Protein AF-A0A1U7DNV2-F1 (afdb_monomer_lite)

Foldseek 3Di:
DDDPDPPPPPQDADEAPDKDFADAQDWHHHPFWIKHFPDWDWDQDPPRDPDIKIKTKIWIGGPPDIDIDMDIPPDPAFTWDDDPNWIKTKDAQWDQRPPPSDIDGDDRRIIGIHTDDFFDFPQVLDAFQWKKFAAQDDDPPDGFGQFIFTWDQDPVGIWTQGLVSPDIDHLQVVLVNGDVSKMWIKDFPDPPDDPSPDDDDVNGDVVCCPPPRIDTRGIGD

Sequence (221 aa):
MAGNNKIMNNLKTNKYNEVVCFGLNRKLNFPDFTIQNTKHQKIQGPNNAKWERQTFYFTITSKQDSFEITWSTGRIQNTKFTLNKTTYELAMGSYQDSTSKAFKSLALNELIIVKVKKVKLVKHRIKTDDIVFRSTLTKKGEVFFNEFGTIEKTPLGLFVWDFNNTIKQPLKNWSSKGINQKIAVYRITSPDFQINNIALKNGNFNYLFDSENLELVTQNF

Secondary structure (DSSP, 8-state):
-----------PBPPTTS-EE--BT-EEE-SS-EEEEEEEEEEEPGGG-S-EEEEEEEEEE-SS-EEEEEEETT--SPEEEEETTEEEEEE-SEEE-TTT--EEE--TTEEEEEEE--PPP-GGG--TT-EEEE--EEETTEEE--EEEEEEEETTEEEEEETTS--EEEHHHHHTTSGGG-EEEEEE-STT--GGGPPPBTTBSGGGTTSTTEEEEEEE-

Radius of gyration: 23.34 Å; chains: 1; bounding box: 59×34×84 Å

pLDDT: mean 85.26, std 13.68, range [32.22, 98.0]

Structure (mmCIF, N/CA/C/O backbone):
data_AF-A0A1U7DNV2-F1
#
_entry.id   AF-A0A1U7DNV2-F1
#
loop_
_atom_site.group_PDB
_atom_site.id
_atom_site.type_symbol
_atom_site.label_atom_id
_atom_site.label_alt_id
_atom_site.label_comp_id
_atom_site.label_asym_id
_atom_site.label_entity_id
_atom_site.label_seq_id
_atom_site.pdbx_PDB_ins_code
_atom_site.Cartn_x
_atom_site.Cartn_y
_atom_site.Cartn_z
_atom_site.occupancy
_atom_site.B_iso_or_equiv
_atom_site.auth_seq_id
_atom_site.auth_comp_id
_atom_site.auth_asym_id
_atom_site.auth_atom_id
_atom_site.pdbx_PDB_model_num
ATOM 1 N N . MET A 1 1 ? -18.643 10.548 -54.839 1.00 38.69 1 MET A N 1
ATOM 2 C CA . MET A 1 1 ? -17.861 11.155 -53.740 1.00 38.69 1 MET A CA 1
ATOM 3 C C . MET A 1 1 ? -18.078 10.294 -52.509 1.00 38.69 1 MET A C 1
ATOM 5 O O . MET A 1 1 ? -19.140 10.366 -51.909 1.00 38.69 1 MET A O 1
ATOM 9 N N . ALA A 1 2 ? -17.154 9.374 -52.233 1.00 35.97 2 ALA A N 1
ATOM 10 C CA . ALA A 1 2 ? -17.325 8.336 -51.223 1.00 35.97 2 ALA A CA 1
ATOM 11 C C . ALA A 1 2 ? -16.308 8.511 -50.086 1.00 35.97 2 ALA A C 1
ATOM 13 O O . ALA A 1 2 ? -15.108 8.526 -50.328 1.00 35.97 2 ALA A O 1
ATOM 14 N N . GLY A 1 3 ? -16.840 8.643 -48.868 1.00 32.22 3 GLY A N 1
ATOM 15 C CA . GLY A 1 3 ? -16.337 8.031 -47.636 1.00 32.22 3 GLY A CA 1
ATOM 16 C C . GLY A 1 3 ? -14.890 8.284 -47.213 1.00 32.22 3 GLY A C 1
ATOM 17 O O . GLY A 1 3 ? -14.037 7.426 -47.406 1.00 32.22 3 GLY A O 1
ATOM 18 N N . ASN A 1 4 ? -14.655 9.358 -46.453 1.00 34.75 4 ASN A N 1
ATOM 19 C CA . ASN A 1 4 ? -13.533 9.403 -45.510 1.00 34.75 4 ASN A CA 1
ATOM 20 C C . ASN A 1 4 ? -13.913 8.627 -44.238 1.00 34.75 4 ASN A C 1
ATOM 22 O O . ASN A 1 4 ? -14.411 9.191 -43.261 1.00 34.75 4 ASN A O 1
ATOM 26 N N . ASN A 1 5 ? -13.696 7.311 -44.261 1.00 39.84 5 ASN A N 1
ATOM 27 C CA . ASN A 1 5 ? -13.803 6.469 -43.075 1.00 39.84 5 ASN A CA 1
ATOM 28 C C . ASN A 1 5 ? -12.658 6.789 -42.105 1.00 39.84 5 ASN A C 1
ATOM 30 O O . ASN A 1 5 ? -11.498 6.448 -42.331 1.00 39.84 5 ASN A O 1
ATOM 34 N N . LYS A 1 6 ? -13.019 7.433 -40.991 1.00 42.47 6 LYS A N 1
ATOM 35 C CA . LYS A 1 6 ? -12.225 7.527 -39.763 1.00 42.47 6 LYS A CA 1
ATOM 36 C C . LYS A 1 6 ? -11.847 6.114 -39.307 1.00 42.47 6 LYS A C 1
ATOM 38 O O . LYS A 1 6 ? -12.654 5.419 -38.693 1.00 42.47 6 LYS A O 1
ATOM 43 N N . ILE A 1 7 ? -10.600 5.713 -39.534 1.00 37.69 7 ILE A N 1
ATOM 44 C CA . ILE A 1 7 ? -9.992 4.601 -38.802 1.00 37.69 7 ILE A CA 1
ATOM 45 C C . ILE A 1 7 ? -9.671 5.132 -37.398 1.00 37.69 7 ILE A C 1
ATOM 47 O O . ILE A 1 7 ? -8.565 5.592 -37.117 1.00 37.69 7 ILE A O 1
ATOM 51 N N . MET A 1 8 ? -10.664 5.129 -36.504 1.00 38.50 8 MET A N 1
ATOM 52 C CA . MET A 1 8 ? -10.381 5.170 -35.071 1.00 38.50 8 MET A CA 1
ATOM 53 C C . MET A 1 8 ? -9.783 3.816 -34.704 1.00 38.50 8 MET A C 1
ATOM 55 O O . MET A 1 8 ? -10.500 2.859 -34.421 1.00 38.50 8 MET A O 1
ATOM 59 N N . ASN A 1 9 ? -8.454 3.731 -34.748 1.00 38.53 9 ASN A N 1
ATOM 60 C CA . ASN A 1 9 ? -7.721 2.634 -34.137 1.00 38.53 9 ASN A CA 1
ATOM 61 C C . ASN A 1 9 ? -8.109 2.588 -32.655 1.00 38.53 9 ASN A C 1
ATOM 63 O O . ASN A 1 9 ? -7.661 3.419 -31.865 1.00 38.53 9 ASN A O 1
ATOM 67 N N . ASN A 1 10 ? -8.959 1.627 -32.288 1.00 42.78 10 ASN A N 1
ATOM 68 C CA . ASN A 1 10 ? -9.242 1.277 -30.902 1.00 42.78 10 ASN A CA 1
ATOM 69 C C . ASN A 1 10 ? -7.935 0.792 -30.265 1.00 42.78 10 ASN A C 1
ATOM 71 O O . ASN A 1 10 ? -7.585 -0.387 -30.316 1.00 42.78 10 ASN A O 1
ATOM 75 N N . LEU A 1 11 ? -7.170 1.722 -29.699 1.00 63.84 11 LEU A N 1
ATOM 76 C CA . LEU A 1 11 ? -5.990 1.406 -28.917 1.00 63.84 11 LEU A CA 1
ATOM 77 C C . LEU A 1 11 ? -6.440 0.597 -27.697 1.00 63.84 11 LEU A C 1
ATOM 79 O O . LEU A 1 11 ? -7.072 1.133 -26.788 1.00 63.84 11 LEU A O 1
ATOM 83 N N . LYS A 1 12 ? -6.113 -0.700 -27.687 1.00 86.06 12 LYS A N 1
ATOM 84 C CA . LYS A 1 12 ? -6.408 -1.612 -26.576 1.00 86.06 12 LYS A CA 1
ATOM 85 C C . LYS A 1 12 ? -5.939 -0.986 -25.258 1.00 86.06 12 LYS A C 1
ATOM 87 O O . LYS A 1 12 ? -4.750 -0.713 -25.077 1.00 86.06 12 LYS A O 1
ATOM 92 N N . THR A 1 13 ? -6.879 -0.750 -24.348 1.00 92.62 13 THR A N 1
ATOM 93 C CA . THR A 1 13 ? -6.586 -0.320 -22.979 1.00 92.62 13 THR A CA 1
ATOM 94 C C . THR A 1 13 ? -6.133 -1.533 -22.171 1.00 92.62 13 THR A C 1
ATOM 96 O O . THR A 1 13 ? -6.838 -2.539 -22.106 1.00 92.62 13 THR A O 1
ATOM 99 N N . ASN A 1 14 ? -4.951 -1.450 -21.569 1.00 95.38 14 ASN A N 1
ATOM 100 C CA . ASN A 1 14 ? -4.417 -2.481 -20.686 1.00 95.38 14 ASN A CA 1
ATOM 101 C C . ASN A 1 14 ? -5.068 -2.369 -19.305 1.00 95.38 14 ASN A C 1
ATOM 103 O O . ASN A 1 14 ? -5.353 -1.264 -18.833 1.00 95.38 14 ASN A O 1
ATOM 107 N N . LYS A 1 15 ? -5.291 -3.504 -18.642 1.00 93.88 15 LYS A N 1
ATOM 108 C CA . LYS A 1 15 ? -5.829 -3.531 -17.280 1.00 93.88 15 LYS A CA 1
ATOM 109 C C . LYS A 1 15 ? -4.699 -3.480 -16.253 1.00 93.88 15 LYS A C 1
ATOM 111 O O . LYS A 1 15 ? -3.549 -3.806 -16.535 1.00 93.88 15 LYS A O 1
ATOM 116 N N . TYR A 1 16 ? -5.043 -3.061 -15.039 1.00 93.12 16 TYR A N 1
ATOM 117 C CA . TYR A 1 16 ? -4.137 -3.141 -13.894 1.00 93.12 16 TYR A CA 1
ATOM 118 C C . TYR A 1 16 ? -3.962 -4.589 -13.440 1.00 93.12 16 TYR A C 1
ATOM 120 O O . TYR A 1 16 ? -4.897 -5.380 -13.540 1.00 93.12 16 TYR A O 1
ATOM 128 N N . ASN A 1 17 ? -2.804 -4.892 -12.851 1.00 89.88 17 ASN A N 1
ATOM 129 C CA . ASN A 1 17 ? -2.433 -6.225 -12.358 1.00 89.88 17 ASN A CA 1
ATOM 130 C C . ASN A 1 17 ? -2.349 -7.312 -13.447 1.00 89.88 17 ASN A C 1
ATOM 132 O O . ASN A 1 17 ? -2.386 -8.495 -13.126 1.00 89.88 17 ASN A O 1
ATOM 136 N N . GLU A 1 18 ? -2.222 -6.923 -14.716 1.00 91.75 18 GLU A N 1
ATOM 137 C CA . GLU A 1 18 ? -1.954 -7.839 -15.827 1.00 91.75 18 GLU A CA 1
ATOM 138 C C . GLU A 1 18 ? -0.526 -7.641 -16.338 1.00 91.75 18 GLU A C 1
ATOM 140 O O . GLU A 1 18 ? 0.006 -6.527 -16.306 1.00 91.75 18 GLU A O 1
ATOM 145 N N . VAL A 1 19 ? 0.085 -8.733 -16.804 1.00 93.88 19 VAL A N 1
ATOM 146 C CA . VAL A 1 19 ? 1.388 -8.701 -17.475 1.00 93.88 19 VAL A CA 1
ATOM 147 C C . VAL A 1 19 ? 1.219 -8.046 -18.840 1.00 93.88 19 VAL A C 1
ATOM 149 O O . VAL A 1 19 ? 0.379 -8.459 -19.641 1.00 93.88 19 VAL A O 1
ATOM 152 N N . VAL A 1 20 ? 2.022 -7.018 -19.107 1.00 95.81 20 VAL A N 1
ATOM 153 C CA . VAL A 1 20 ? 1.998 -6.282 -20.372 1.00 95.81 20 VAL A CA 1
ATOM 154 C C . VAL A 1 20 ? 3.405 -6.184 -20.938 1.00 95.81 20 VAL A C 1
ATOM 156 O O . VAL A 1 20 ? 4.327 -5.726 -20.264 1.00 95.81 20 VAL A O 1
ATOM 159 N N . CYS A 1 21 ? 3.559 -6.541 -22.212 1.00 96.31 21 CYS A N 1
ATOM 160 C CA . CYS A 1 21 ? 4.819 -6.355 -22.921 1.00 96.31 21 CYS A CA 1
ATOM 161 C C . CYS A 1 21 ? 4.983 -4.894 -23.357 1.00 96.31 21 CYS A C 1
ATOM 163 O O . CYS A 1 21 ? 4.119 -4.337 -24.045 1.00 96.31 21 CYS A O 1
ATOM 165 N N . PHE A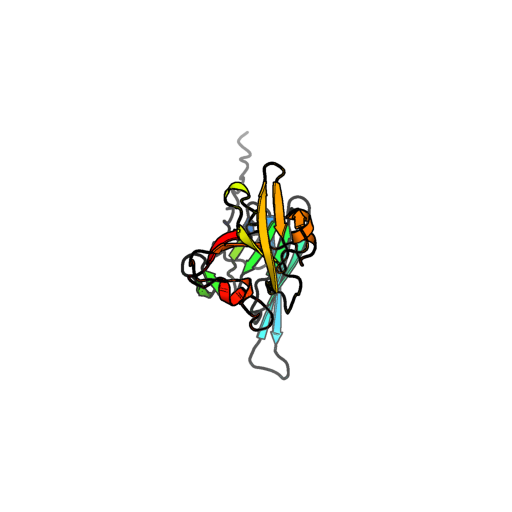 1 22 ? 6.123 -4.292 -23.036 1.00 95.75 22 PHE A N 1
ATOM 166 C CA . PHE A 1 22 ? 6.505 -2.962 -23.497 1.00 95.75 22 PHE A CA 1
ATOM 167 C C . PHE A 1 22 ? 7.646 -3.040 -24.521 1.00 95.75 22 PHE A C 1
ATOM 169 O O . PHE A 1 22 ? 8.294 -4.066 -24.710 1.00 95.75 22 PHE A O 1
ATOM 176 N N . GLY A 1 23 ? 7.875 -1.934 -25.222 1.00 95.31 23 GLY A N 1
ATOM 177 C CA . GLY A 1 23 ? 8.967 -1.782 -26.179 1.00 95.31 23 GLY A CA 1
ATOM 178 C C . GLY A 1 23 ? 9.390 -0.323 -26.254 1.00 95.31 23 GLY A C 1
ATOM 179 O O . GLY A 1 23 ? 8.644 0.555 -25.811 1.00 95.31 23 GLY A O 1
ATOM 180 N N . LEU A 1 24 ? 10.583 -0.061 -26.788 1.00 95.81 24 LEU A N 1
ATOM 181 C CA . LEU A 1 24 ? 11.064 1.307 -26.966 1.00 95.81 24 LEU A CA 1
ATOM 182 C C . LEU A 1 24 ? 10.077 2.093 -27.840 1.00 95.81 24 LEU A C 1
ATOM 184 O O . LEU A 1 24 ? 9.635 1.613 -28.880 1.00 95.81 24 LEU A O 1
ATOM 188 N N . ASN A 1 25 ? 9.701 3.282 -27.381 1.00 94.38 25 ASN A N 1
ATOM 189 C CA . ASN A 1 25 ? 8.724 4.187 -27.982 1.00 94.38 25 ASN A CA 1
ATOM 190 C C . ASN A 1 25 ? 7.300 3.639 -28.159 1.00 94.38 25 ASN A C 1
ATOM 192 O O . ASN A 1 25 ? 6.437 4.315 -28.722 1.00 94.38 25 ASN A O 1
ATOM 196 N N . ARG A 1 26 ? 7.002 2.453 -27.620 1.00 94.75 26 ARG A N 1
ATOM 197 C CA . ARG A 1 26 ? 5.647 1.908 -27.615 1.00 94.75 26 ARG A CA 1
ATOM 198 C C . ARG A 1 26 ? 4.844 2.526 -26.475 1.00 94.75 26 ARG A C 1
ATOM 200 O O . ARG A 1 26 ? 5.201 2.372 -25.308 1.00 94.75 26 ARG A O 1
ATOM 207 N N . LYS A 1 27 ? 3.724 3.166 -26.814 1.00 95.62 27 LYS A N 1
ATOM 208 C CA . LYS A 1 27 ? 2.739 3.641 -25.835 1.00 95.62 27 LYS A CA 1
ATOM 209 C C . LYS A 1 27 ? 1.865 2.487 -25.356 1.00 95.62 27 LYS A C 1
ATOM 211 O O . LYS A 1 27 ? 1.264 1.774 -26.160 1.00 95.62 27 LYS A O 1
ATOM 216 N N . LEU A 1 28 ? 1.770 2.334 -24.044 1.00 96.81 28 LEU A N 1
ATOM 217 C CA . LEU A 1 28 ? 0.806 1.471 -23.379 1.00 96.81 28 LEU A CA 1
ATOM 218 C C . LEU A 1 28 ? -0.256 2.351 -22.727 1.00 96.81 28 LEU A C 1
ATOM 220 O O . LEU A 1 28 ? 0.059 3.239 -21.935 1.00 96.81 28 LEU A O 1
ATOM 224 N N . ASN A 1 29 ? -1.517 2.101 -23.064 1.00 96.50 29 ASN A N 1
ATOM 225 C CA . ASN A 1 29 ? -2.641 2.849 -22.514 1.00 96.50 29 ASN A CA 1
ATOM 226 C C . ASN A 1 29 ? -3.187 2.116 -21.291 1.00 96.50 29 ASN A C 1
ATOM 228 O O . ASN A 1 29 ? -3.471 0.923 -21.380 1.00 96.50 29 ASN A O 1
ATOM 232 N N . PHE A 1 30 ? -3.352 2.830 -20.184 1.00 95.56 30 PHE A N 1
ATOM 233 C CA . PHE A 1 30 ? -4.085 2.405 -18.995 1.00 95.56 30 PHE A CA 1
ATOM 234 C C . PHE A 1 30 ? -5.288 3.341 -18.798 1.00 95.56 30 PHE A C 1
ATOM 236 O O . PHE A 1 30 ? -5.297 4.437 -19.359 1.00 95.56 30 PHE A O 1
ATOM 243 N N . PRO A 1 31 ? -6.303 2.953 -18.005 1.00 94.44 31 PRO A N 1
ATOM 244 C CA . PRO A 1 31 ? -7.482 3.790 -17.775 1.00 94.44 31 PRO A CA 1
ATOM 245 C C . PRO A 1 31 ? -7.165 5.224 -17.325 1.00 94.44 31 PRO A C 1
ATOM 247 O O . PRO A 1 31 ? -7.826 6.165 -17.757 1.00 94.44 31 PRO A O 1
ATOM 250 N N . ASP A 1 32 ? -6.150 5.390 -16.473 1.00 93.38 32 ASP A N 1
ATOM 251 C CA . ASP A 1 32 ? -5.831 6.675 -15.839 1.00 93.38 32 ASP A CA 1
ATOM 252 C C . ASP A 1 32 ? -4.677 7.454 -16.514 1.00 93.38 32 ASP A C 1
ATOM 254 O O . ASP A 1 32 ? -4.524 8.652 -16.268 1.00 93.38 32 ASP A O 1
ATOM 258 N N . PHE A 1 33 ? -3.842 6.800 -17.332 1.00 96.00 33 PHE A N 1
ATOM 259 C CA . PHE A 1 33 ? -2.642 7.395 -17.941 1.00 96.00 33 PHE A CA 1
ATOM 260 C C . PHE A 1 33 ? -2.090 6.541 -19.090 1.00 96.00 33 PHE A C 1
ATOM 262 O O . PHE A 1 33 ? -2.460 5.381 -19.265 1.00 96.00 33 PHE A O 1
ATOM 269 N N . THR A 1 34 ? -1.138 7.088 -19.840 1.00 97.31 34 THR A N 1
ATOM 270 C CA . THR A 1 34 ? -0.294 6.334 -20.771 1.00 97.31 34 THR A CA 1
ATOM 271 C C . THR A 1 34 ? 1.128 6.231 -20.242 1.00 97.31 34 THR A C 1
ATOM 273 O O . THR A 1 34 ? 1.634 7.183 -19.650 1.00 97.31 34 THR A O 1
ATOM 276 N N . ILE A 1 35 ? 1.782 5.099 -20.486 1.00 97.62 35 ILE A N 1
ATOM 277 C CA . ILE A 1 35 ? 3.202 4.888 -20.190 1.00 97.62 35 ILE A CA 1
ATOM 278 C C . ILE A 1 35 ? 3.948 4.533 -21.475 1.00 97.62 35 ILE A C 1
ATOM 280 O O . ILE A 1 35 ? 3.465 3.735 -22.279 1.00 97.62 35 ILE A O 1
ATOM 284 N N . GLN A 1 36 ? 5.121 5.124 -21.677 1.00 98.00 36 GLN A N 1
ATOM 285 C CA . GLN A 1 36 ? 5.981 4.863 -22.830 1.00 98.00 36 GLN A CA 1
ATOM 286 C C . GLN A 1 36 ? 7.421 4.695 -22.368 1.00 98.00 36 GLN A C 1
ATOM 288 O O . GLN A 1 36 ? 7.949 5.581 -21.707 1.00 98.00 36 GLN A O 1
ATOM 293 N N . ASN A 1 37 ? 8.068 3.593 -22.752 1.00 97.44 37 ASN A N 1
ATOM 294 C CA . ASN A 1 37 ? 9.514 3.451 -22.589 1.00 97.44 37 ASN A CA 1
ATOM 295 C C . ASN A 1 37 ? 10.214 4.373 -23.596 1.00 97.44 37 ASN A C 1
ATOM 297 O O . ASN A 1 37 ? 10.144 4.121 -24.798 1.00 97.44 37 ASN A O 1
ATOM 301 N N . THR A 1 38 ? 10.852 5.438 -23.132 1.00 97.12 38 THR A N 1
ATOM 302 C CA . THR A 1 38 ? 11.510 6.444 -23.979 1.00 97.12 38 THR A CA 1
ATOM 303 C C . THR A 1 38 ? 12.990 6.168 -24.177 1.00 97.12 38 THR A C 1
ATOM 305 O O . THR A 1 38 ? 13.571 6.616 -25.164 1.00 97.12 38 THR A O 1
ATOM 308 N N . LYS A 1 39 ? 13.617 5.419 -23.264 1.00 96.62 39 LYS A N 1
ATOM 309 C CA . LYS A 1 39 ? 15.053 5.148 -23.310 1.00 96.62 39 LYS A CA 1
ATOM 310 C C . LYS A 1 39 ? 15.390 3.851 -22.587 1.00 96.62 39 LYS A C 1
ATOM 312 O O . LYS A 1 39 ? 14.880 3.565 -21.510 1.00 96.62 39 LYS A O 1
ATOM 317 N N . HIS A 1 40 ? 16.329 3.105 -23.156 1.00 95.94 40 HIS A N 1
ATOM 318 C CA . HIS A 1 40 ? 16.932 1.932 -22.535 1.00 95.94 40 HIS A CA 1
ATOM 319 C C . HIS A 1 40 ? 18.454 2.094 -22.548 1.00 95.94 40 HIS A C 1
ATOM 321 O O . HIS A 1 40 ? 19.041 2.359 -23.594 1.00 95.94 40 HIS A O 1
ATOM 327 N N . GLN A 1 41 ? 19.088 1.969 -21.384 1.00 95.12 41 GLN A N 1
ATOM 328 C CA . GLN A 1 41 ? 20.539 2.026 -21.230 1.00 95.12 41 GLN A CA 1
ATOM 329 C C . GLN A 1 41 ? 21.064 0.735 -20.622 1.00 95.12 41 GLN A C 1
ATOM 331 O O . GLN A 1 41 ? 20.504 0.239 -19.647 1.00 95.12 41 GLN A O 1
ATOM 336 N N . LYS A 1 42 ? 22.183 0.246 -21.155 1.00 93.19 42 LYS A N 1
ATOM 337 C CA . LYS A 1 42 ? 22.963 -0.842 -20.571 1.00 93.19 42 LYS A CA 1
ATOM 338 C C . LYS A 1 42 ? 24.291 -0.283 -20.088 1.00 93.19 42 LYS A C 1
ATOM 340 O O . LYS A 1 42 ? 24.947 0.451 -20.822 1.00 93.19 42 LYS A O 1
ATOM 345 N N . ILE A 1 43 ? 24.647 -0.582 -18.846 1.00 88.81 43 ILE A N 1
ATOM 346 C CA . ILE A 1 43 ? 25.882 -0.121 -18.215 1.00 88.81 43 ILE A CA 1
ATOM 347 C C . ILE A 1 43 ? 26.593 -1.350 -17.662 1.00 88.81 43 ILE A C 1
ATOM 349 O O . ILE A 1 43 ? 26.032 -2.066 -16.829 1.00 88.81 43 ILE A O 1
ATOM 353 N N . GLN A 1 44 ? 27.819 -1.585 -18.125 1.00 90.50 44 GLN A N 1
ATOM 354 C CA . GLN A 1 44 ? 28.670 -2.645 -17.598 1.00 90.50 44 GLN A CA 1
ATOM 355 C C . GLN A 1 44 ? 29.045 -2.343 -16.143 1.00 90.50 44 GLN A C 1
ATOM 357 O O . GLN A 1 44 ? 29.288 -1.188 -15.782 1.00 90.50 44 GLN A O 1
ATOM 362 N N . GLY A 1 45 ? 29.063 -3.373 -15.295 1.00 83.25 45 GLY A N 1
ATOM 363 C CA . GLY A 1 45 ? 29.532 -3.220 -13.922 1.00 83.25 45 GLY A CA 1
ATOM 364 C C . GLY A 1 45 ? 31.007 -2.785 -13.853 1.00 83.25 45 GLY A C 1
ATOM 365 O O . GLY A 1 45 ? 31.757 -2.966 -14.817 1.00 83.25 45 GLY A O 1
ATOM 366 N N . PRO A 1 46 ? 31.448 -2.213 -12.718 1.00 82.69 46 PRO A N 1
ATOM 367 C CA . PRO A 1 46 ? 32.827 -1.763 -12.542 1.00 82.69 46 PRO A CA 1
ATOM 368 C C . PRO A 1 46 ? 33.828 -2.906 -12.772 1.00 82.69 46 PRO A C 1
ATOM 370 O O . PRO A 1 46 ? 33.499 -4.075 -12.576 1.00 82.69 46 PRO A O 1
ATOM 373 N N . ASN A 1 47 ? 35.060 -2.562 -13.159 1.00 86.75 47 ASN A N 1
ATOM 374 C CA . ASN A 1 47 ? 36.161 -3.511 -13.376 1.00 86.75 47 ASN A CA 1
ATOM 375 C C . ASN A 1 47 ? 35.845 -4.623 -14.396 1.00 86.75 47 ASN A C 1
ATOM 377 O O . ASN A 1 47 ? 36.216 -5.776 -14.189 1.00 86.75 47 ASN A O 1
ATOM 381 N N . ASN A 1 48 ? 35.141 -4.293 -15.485 1.00 84.31 48 ASN A N 1
ATOM 382 C CA . ASN A 1 48 ? 34.718 -5.256 -16.509 1.00 84.31 48 ASN A CA 1
ATOM 383 C C . ASN A 1 48 ? 33.910 -6.434 -15.938 1.00 84.31 48 ASN A C 1
ATOM 385 O O . ASN A 1 48 ? 34.041 -7.572 -16.397 1.00 84.31 48 ASN A O 1
ATOM 389 N N . ALA A 1 49 ? 33.075 -6.179 -14.925 1.00 84.19 49 ALA A N 1
ATOM 390 C CA . ALA A 1 49 ? 32.234 -7.222 -14.360 1.00 84.19 49 ALA A CA 1
ATOM 391 C C . ALA A 1 49 ? 31.364 -7.873 -15.450 1.00 84.19 49 ALA A C 1
ATOM 393 O O . ALA A 1 49 ? 30.869 -7.206 -16.358 1.00 84.19 49 ALA A O 1
ATOM 394 N N . LYS A 1 50 ? 31.150 -9.190 -15.329 1.00 87.62 50 LYS A N 1
ATOM 395 C CA . LYS A 1 50 ? 30.329 -9.978 -16.269 1.00 87.62 50 LYS A CA 1
ATOM 396 C C . LYS A 1 50 ? 28.839 -9.620 -16.233 1.00 87.62 50 LYS A C 1
ATOM 398 O O . LYS A 1 50 ? 28.078 -10.125 -17.051 1.00 87.62 50 LYS A O 1
ATOM 403 N N . TRP A 1 51 ? 28.408 -8.810 -15.267 1.00 82.56 51 TRP A N 1
ATOM 404 C CA . TRP A 1 51 ? 27.024 -8.374 -15.147 1.00 82.56 51 TRP A CA 1
ATOM 405 C C . TRP A 1 51 ? 26.825 -6.987 -15.765 1.00 82.56 51 TRP A C 1
ATOM 407 O O . TRP A 1 51 ? 27.676 -6.102 -15.663 1.00 82.56 51 TRP A O 1
ATOM 417 N N . GLU A 1 52 ? 25.651 -6.792 -16.360 1.00 88.31 52 GLU A N 1
ATOM 418 C CA . GLU A 1 52 ? 25.205 -5.516 -16.913 1.00 88.31 52 GLU A CA 1
ATOM 419 C C . GLU A 1 52 ? 23.972 -5.020 -16.156 1.00 88.31 52 GLU A C 1
ATOM 421 O O . GLU A 1 52 ? 23.000 -5.756 -15.947 1.00 88.31 52 GLU A O 1
ATOM 426 N N . ARG A 1 53 ? 23.982 -3.741 -15.771 1.00 89.06 53 ARG A N 1
ATOM 427 C CA . ARG A 1 53 ? 22.777 -3.064 -15.293 1.00 89.06 53 ARG A CA 1
ATOM 428 C C . ARG A 1 53 ? 22.018 -2.511 -16.486 1.00 89.06 53 ARG A C 1
ATOM 430 O O . ARG A 1 53 ? 22.563 -1.733 -17.266 1.00 89.06 53 ARG A O 1
ATOM 437 N N . GLN A 1 54 ? 20.745 -2.860 -16.580 1.00 93.69 54 GLN A N 1
ATOM 438 C CA . GLN A 1 54 ? 19.834 -2.338 -17.589 1.00 93.69 54 GLN A CA 1
ATOM 439 C C . GLN A 1 54 ? 18.896 -1.341 -16.919 1.00 93.69 54 GLN A C 1
ATOM 441 O O . GLN A 1 54 ? 18.281 -1.676 -15.911 1.00 93.69 54 GLN A O 1
ATOM 446 N N . THR A 1 55 ? 18.806 -0.125 -17.452 1.00 93.94 55 THR A N 1
ATOM 447 C CA . THR A 1 55 ? 17.933 0.945 -16.958 1.00 93.94 55 THR A CA 1
ATOM 448 C C . THR A 1 55 ? 16.947 1.346 -18.042 1.00 93.94 55 THR A C 1
ATOM 450 O O . THR A 1 55 ? 17.341 1.698 -19.154 1.00 93.94 55 THR A O 1
ATOM 453 N N . PHE A 1 56 ? 15.670 1.337 -17.691 1.00 95.62 56 PHE A N 1
ATOM 454 C CA . PHE A 1 56 ? 14.554 1.753 -18.523 1.00 95.62 56 PHE A CA 1
ATOM 455 C C . PHE A 1 56 ? 14.001 3.074 -18.002 1.00 95.62 56 PHE A C 1
ATOM 457 O O . PHE A 1 56 ? 13.820 3.251 -16.793 1.00 95.62 56 PHE A O 1
ATOM 464 N N . TYR A 1 57 ? 13.730 3.98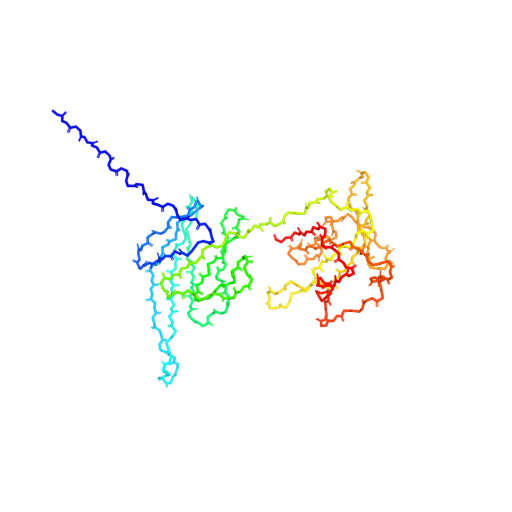7 -18.924 1.00 96.44 57 TYR A N 1
ATOM 465 C CA . TYR A 1 57 ? 13.144 5.290 -18.655 1.00 96.44 57 TYR A CA 1
ATOM 466 C C . TYR A 1 57 ? 11.748 5.304 -19.250 1.00 96.44 57 TYR A C 1
ATOM 468 O O . TYR A 1 57 ? 11.556 4.951 -20.414 1.00 96.44 57 TYR A O 1
ATOM 476 N N . PHE A 1 58 ? 10.773 5.694 -18.442 1.00 97.50 58 PHE A N 1
ATOM 477 C CA . PHE A 1 58 ? 9.380 5.708 -18.831 1.00 97.50 58 PHE A CA 1
ATOM 478 C C . PHE A 1 58 ? 8.798 7.098 -18.654 1.00 97.50 58 PHE A C 1
ATOM 480 O O . PHE A 1 58 ? 8.832 7.651 -17.558 1.00 97.50 58 PHE A O 1
ATOM 487 N N . THR A 1 59 ? 8.182 7.629 -19.703 1.00 97.81 59 THR A N 1
ATOM 488 C CA . THR A 1 59 ? 7.320 8.802 -19.580 1.00 97.81 59 THR A CA 1
ATOM 489 C C . THR A 1 59 ? 5.913 8.354 -19.217 1.00 97.81 59 THR A C 1
ATOM 491 O O . THR A 1 59 ? 5.324 7.503 -19.889 1.00 97.81 59 THR A O 1
ATOM 494 N N . ILE A 1 60 ? 5.385 8.937 -18.146 1.00 96.88 60 ILE A N 1
ATOM 495 C CA . ILE A 1 60 ? 4.013 8.796 -17.680 1.00 96.88 60 ILE A CA 1
ATOM 496 C C . ILE A 1 60 ? 3.262 10.056 -18.080 1.00 96.88 60 ILE A C 1
ATOM 498 O O . ILE A 1 60 ? 3.647 11.149 -17.675 1.00 96.88 60 ILE A O 1
ATOM 502 N N . THR A 1 61 ? 2.184 9.906 -18.842 1.00 95.19 61 THR A N 1
ATOM 503 C CA . THR A 1 61 ? 1.360 11.029 -19.303 1.00 95.19 61 THR A CA 1
ATOM 504 C C . THR A 1 61 ? -0.087 10.808 -18.888 1.00 95.19 61 THR A C 1
ATOM 506 O O . THR A 1 61 ? -0.704 9.802 -19.233 1.00 95.19 61 THR A O 1
ATOM 509 N N . SER A 1 62 ? -0.630 11.754 -18.133 1.00 91.94 62 SER A N 1
ATOM 510 C CA . SER A 1 62 ? -2.039 11.821 -17.747 1.00 91.94 62 SER A CA 1
ATOM 511 C C . SER A 1 62 ? -2.736 12.966 -18.490 1.00 91.94 62 SER A C 1
ATOM 513 O O . SER A 1 62 ? -2.147 13.605 -19.357 1.00 91.94 62 SER A O 1
ATOM 515 N N . LYS A 1 63 ? -3.999 13.253 -18.150 1.00 85.69 63 LYS A N 1
ATOM 516 C CA . LYS A 1 63 ? -4.708 14.422 -18.698 1.00 85.69 63 LYS A CA 1
ATOM 517 C C . LYS A 1 63 ? -4.117 15.765 -18.250 1.00 85.69 63 LYS A C 1
ATOM 519 O O . LYS A 1 63 ? -4.360 16.759 -18.920 1.00 85.69 63 LYS A O 1
ATOM 524 N N . GLN A 1 64 ? -3.442 15.800 -17.102 1.00 83.94 64 GLN A N 1
ATOM 525 C CA . GLN A 1 64 ? -3.018 17.041 -16.441 1.00 83.94 64 GLN A CA 1
ATOM 526 C C . GLN A 1 64 ? -1.497 17.189 -16.428 1.00 83.94 64 GLN A C 1
ATOM 528 O O . GLN A 1 64 ? -0.994 18.272 -16.692 1.00 83.94 64 GLN A O 1
ATOM 533 N N . ASP A 1 65 ? -0.783 16.083 -16.213 1.00 84.25 65 ASP A N 1
ATOM 534 C CA . ASP A 1 65 ? 0.665 16.081 -16.011 1.00 84.25 65 ASP A CA 1
ATOM 535 C C . ASP A 1 65 ? 1.376 15.058 -16.897 1.00 84.25 65 ASP A C 1
ATOM 537 O O . ASP A 1 65 ? 0.814 14.008 -17.238 1.00 84.25 65 ASP A O 1
ATOM 541 N N . SER A 1 66 ? 2.651 15.331 -17.178 1.00 91.50 66 SER A N 1
ATOM 542 C CA . SER A 1 66 ? 3.591 14.381 -17.766 1.00 91.50 66 SER A CA 1
ATOM 543 C C . SER A 1 66 ? 4.921 14.421 -17.015 1.00 91.50 66 SER A C 1
ATOM 545 O O . SER A 1 66 ? 5.457 15.500 -16.778 1.00 91.50 66 SER A O 1
ATOM 547 N N . PHE A 1 67 ? 5.469 13.262 -16.652 1.00 92.81 67 PHE A N 1
ATOM 548 C CA . PHE A 1 67 ? 6.762 13.158 -15.963 1.00 92.81 67 PHE A CA 1
ATOM 549 C C . PHE A 1 67 ? 7.474 11.842 -16.281 1.00 92.81 67 PHE A C 1
ATOM 551 O O . PHE A 1 67 ? 6.885 10.920 -16.844 1.00 92.81 67 PHE A O 1
ATOM 558 N N . GLU A 1 68 ? 8.752 11.752 -15.920 1.00 94.38 68 GLU A N 1
ATOM 559 C CA . GLU A 1 68 ? 9.576 10.565 -16.138 1.00 94.38 68 GLU A CA 1
ATOM 560 C C . GLU A 1 68 ? 9.748 9.746 -14.852 1.00 94.38 68 GLU A C 1
ATOM 562 O O . GLU A 1 68 ? 9.895 10.291 -13.757 1.00 94.38 68 GLU A O 1
ATOM 567 N N . ILE A 1 69 ? 9.750 8.423 -14.995 1.00 93.94 69 ILE A N 1
ATOM 568 C CA . ILE A 1 69 ? 10.158 7.469 -13.965 1.00 93.94 69 ILE A CA 1
ATOM 569 C C . ILE A 1 69 ? 11.206 6.516 -14.532 1.00 93.94 69 ILE A C 1
ATOM 571 O O . ILE A 1 69 ? 11.262 6.277 -15.737 1.00 93.94 69 ILE A O 1
ATOM 575 N N . THR A 1 70 ? 12.006 5.915 -13.657 1.00 93.38 70 THR A N 1
ATOM 576 C CA . THR A 1 70 ? 13.036 4.953 -14.059 1.00 93.38 70 THR A CA 1
ATOM 577 C C . THR A 1 70 ? 12.912 3.633 -13.309 1.00 93.38 70 THR A C 1
ATOM 579 O O . THR A 1 70 ? 12.457 3.565 -12.159 1.00 93.38 70 THR A O 1
ATOM 582 N N . TRP A 1 71 ? 13.333 2.558 -13.967 1.00 92.38 71 TRP A N 1
ATOM 583 C CA . TRP A 1 71 ? 13.503 1.242 -13.360 1.00 92.38 71 TRP A CA 1
ATOM 584 C C . TRP A 1 71 ? 14.808 0.611 -13.845 1.00 92.38 71 TRP A C 1
ATOM 586 O O . TRP A 1 71 ? 15.169 0.770 -15.009 1.00 92.38 71 TRP A O 1
ATOM 596 N N . SER A 1 72 ? 15.512 -0.108 -12.969 1.00 89.44 72 SER A N 1
ATOM 597 C CA . SER A 1 72 ? 16.777 -0.766 -13.308 1.00 89.44 72 SER A CA 1
ATOM 598 C C . SER A 1 72 ? 16.819 -2.208 -12.815 1.00 89.44 72 SER A C 1
ATOM 600 O O . SER A 1 72 ? 16.288 -2.510 -11.744 1.00 89.44 72 SER A O 1
ATOM 602 N N . THR A 1 73 ? 17.522 -3.079 -13.542 1.00 84.88 73 THR A N 1
ATOM 603 C CA . THR A 1 73 ? 17.818 -4.442 -13.078 1.00 84.88 73 THR A CA 1
ATOM 604 C C . THR A 1 73 ? 18.622 -4.412 -11.774 1.00 84.88 73 THR A C 1
ATOM 606 O O . THR A 1 73 ? 19.408 -3.495 -11.528 1.00 84.88 73 THR A O 1
ATOM 609 N N . GLY A 1 74 ? 18.385 -5.400 -10.906 1.00 73.38 74 GLY A N 1
ATOM 610 C CA . GLY A 1 74 ? 18.951 -5.451 -9.550 1.00 73.38 74 GLY A CA 1
ATOM 611 C C . GLY A 1 74 ? 18.173 -4.639 -8.507 1.00 73.38 74 GLY A C 1
ATOM 612 O O . GLY A 1 74 ? 18.505 -4.681 -7.324 1.00 73.38 74 GLY A O 1
ATOM 613 N N . ARG A 1 75 ? 17.115 -3.919 -8.906 1.00 65.62 75 ARG A N 1
ATOM 614 C CA . ARG A 1 75 ? 16.212 -3.243 -7.972 1.00 65.62 75 ARG A CA 1
ATOM 615 C C . ARG A 1 75 ? 15.216 -4.246 -7.381 1.00 65.62 75 ARG A C 1
ATOM 617 O O . ARG A 1 75 ? 14.451 -4.860 -8.113 1.00 65.62 75 ARG A O 1
ATOM 624 N N . ILE A 1 76 ? 15.204 -4.360 -6.053 1.00 63.78 76 ILE A N 1
ATOM 625 C CA . ILE A 1 76 ? 14.311 -5.275 -5.312 1.00 63.78 76 ILE A CA 1
ATOM 626 C C . ILE A 1 76 ? 12.892 -4.689 -5.165 1.00 63.78 76 ILE A C 1
ATOM 628 O O . ILE A 1 76 ? 11.924 -5.420 -4.997 1.00 63.78 76 ILE A O 1
ATOM 632 N N . GLN A 1 77 ? 12.750 -3.361 -5.233 1.00 74.38 77 GLN A N 1
ATOM 633 C CA . GLN A 1 77 ? 11.481 -2.665 -5.000 1.00 74.38 77 GLN A CA 1
ATOM 634 C C . GLN A 1 77 ? 10.866 -2.104 -6.285 1.00 74.38 77 GLN A C 1
ATOM 636 O O . GLN A 1 77 ? 11.570 -1.523 -7.115 1.00 74.38 77 GLN A O 1
ATOM 641 N N . ASN A 1 78 ? 9.537 -2.178 -6.382 1.00 85.31 78 ASN A N 1
ATOM 642 C CA . ASN A 1 78 ? 8.761 -1.553 -7.453 1.00 85.31 78 ASN A CA 1
ATOM 643 C C . ASN A 1 78 ? 8.977 -0.033 -7.502 1.00 85.31 78 ASN A C 1
ATOM 645 O O . ASN A 1 78 ? 9.111 0.635 -6.470 1.00 85.31 78 ASN A O 1
ATOM 649 N N . THR A 1 79 ? 8.947 0.538 -8.706 1.00 87.94 79 THR A N 1
ATOM 650 C CA . THR A 1 79 ? 8.977 1.995 -8.878 1.00 87.94 79 THR A CA 1
ATOM 651 C C . THR A 1 79 ? 7.585 2.555 -8.599 1.00 87.94 79 THR A C 1
ATOM 653 O O . THR A 1 79 ? 6.631 2.217 -9.296 1.00 87.94 79 THR A O 1
ATOM 656 N N . LYS A 1 80 ? 7.449 3.419 -7.588 1.00 89.88 80 LYS A N 1
ATOM 657 C CA . LYS A 1 80 ? 6.166 4.045 -7.232 1.00 89.88 80 LYS A CA 1
ATOM 658 C C . LYS A 1 80 ? 6.025 5.420 -7.868 1.00 89.88 80 LYS A C 1
ATOM 660 O O . LYS A 1 80 ? 6.989 6.177 -7.922 1.00 89.88 80 LYS A O 1
ATOM 665 N N . PHE A 1 81 ? 4.813 5.763 -8.281 1.00 88.44 81 PHE A N 1
ATOM 666 C CA . PHE A 1 81 ? 4.464 7.100 -8.758 1.00 88.44 81 PHE A CA 1
ATOM 667 C C . PHE A 1 81 ? 3.029 7.450 -8.372 1.00 88.44 81 PHE A C 1
ATOM 669 O O . PHE A 1 81 ? 2.221 6.568 -8.086 1.00 88.44 81 PHE A O 1
ATOM 676 N N . THR A 1 82 ? 2.705 8.740 -8.313 1.00 85.56 82 THR A N 1
ATOM 677 C CA . THR A 1 82 ? 1.370 9.206 -7.914 1.00 85.56 82 THR A CA 1
ATOM 678 C C . THR A 1 82 ? 0.783 10.099 -8.995 1.00 85.56 82 THR A C 1
ATOM 680 O O . THR A 1 82 ? 1.430 11.034 -9.444 1.00 85.56 82 THR A O 1
ATOM 683 N N . LEU A 1 83 ? -0.459 9.811 -9.380 1.00 84.75 83 LEU A N 1
ATOM 684 C CA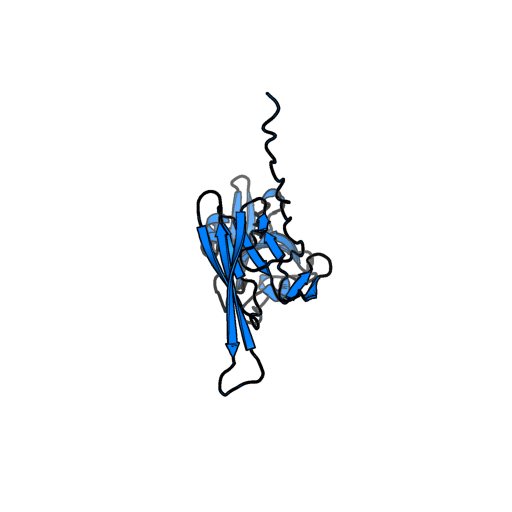 . LEU A 1 83 ? -1.267 10.594 -10.313 1.00 84.75 83 LEU A CA 1
ATOM 685 C C . LEU A 1 83 ? -2.644 10.809 -9.696 1.00 84.75 83 LEU A C 1
ATOM 687 O O . LEU A 1 83 ? -3.257 9.853 -9.216 1.00 84.75 83 LEU A O 1
ATOM 691 N N . ASN A 1 84 ? -3.151 12.043 -9.703 1.00 81.56 84 ASN A N 1
ATOM 692 C CA . ASN A 1 84 ? -4.502 12.363 -9.220 1.00 81.56 84 ASN A CA 1
ATOM 693 C C . ASN A 1 84 ? -4.796 11.784 -7.820 1.00 81.56 84 ASN A C 1
ATOM 695 O O . ASN A 1 84 ? -5.826 11.150 -7.587 1.00 81.56 84 ASN A O 1
ATOM 699 N N . LYS A 1 85 ? -3.849 11.950 -6.882 1.00 77.00 85 LYS A N 1
ATOM 700 C CA . LYS A 1 85 ? -3.898 11.419 -5.499 1.00 77.00 85 LYS A CA 1
ATOM 701 C C . LYS A 1 85 ? -3.975 9.887 -5.390 1.00 77.00 85 LYS A C 1
ATOM 703 O O . LYS A 1 85 ? -4.199 9.379 -4.285 1.00 77.00 85 LYS A O 1
ATOM 708 N N . THR A 1 86 ? -3.779 9.165 -6.489 1.00 82.31 86 THR A N 1
ATOM 709 C CA . THR A 1 86 ? -3.713 7.705 -6.539 1.00 82.31 86 THR A CA 1
ATOM 710 C C . THR A 1 86 ? -2.275 7.272 -6.765 1.00 82.31 86 THR A C 1
ATOM 712 O O . THR A 1 86 ? -1.608 7.783 -7.662 1.00 82.31 86 THR A O 1
ATOM 715 N N . THR A 1 87 ? -1.796 6.343 -5.946 1.00 87.31 87 THR A N 1
ATOM 716 C CA . THR A 1 87 ? -0.448 5.789 -6.077 1.00 87.31 87 THR A CA 1
ATOM 717 C C . THR A 1 87 ? -0.498 4.530 -6.933 1.00 87.31 87 THR A C 1
ATOM 719 O O . THR A 1 87 ? -1.409 3.710 -6.809 1.00 87.31 87 THR A O 1
ATOM 722 N N . TYR A 1 88 ? 0.490 4.387 -7.802 1.00 92.44 88 TYR A N 1
ATOM 723 C CA . TYR A 1 88 ? 0.692 3.241 -8.671 1.00 92.44 88 TYR A CA 1
ATOM 724 C C . TYR A 1 88 ? 2.086 2.674 -8.430 1.00 92.44 88 TYR A C 1
ATOM 726 O O . TYR A 1 88 ? 3.007 3.405 -8.054 1.00 92.44 88 TYR A O 1
ATOM 734 N N . GLU A 1 89 ? 2.239 1.379 -8.671 1.00 93.25 89 GLU A N 1
ATOM 735 C CA . GLU A 1 89 ? 3.536 0.713 -8.685 1.00 93.25 89 GLU A CA 1
ATOM 736 C C . GLU A 1 89 ? 3.787 0.108 -10.063 1.00 93.25 89 GLU A C 1
ATOM 738 O O . GLU A 1 89 ? 2.925 -0.572 -10.618 1.00 93.25 89 GLU A O 1
ATOM 743 N N . LEU A 1 90 ? 4.975 0.363 -10.602 1.00 94.19 90 LEU A N 1
ATOM 744 C CA . LEU A 1 90 ? 5.530 -0.315 -11.762 1.00 94.19 90 LEU A CA 1
ATOM 745 C C . LEU A 1 90 ? 6.409 -1.463 -11.261 1.00 94.19 90 LEU A C 1
ATOM 747 O O . LEU A 1 90 ? 7.476 -1.232 -10.680 1.00 94.19 90 LEU A O 1
ATOM 751 N N . ALA A 1 91 ? 5.928 -2.686 -11.470 1.00 92.94 91 ALA A N 1
ATOM 752 C CA . ALA A 1 91 ? 6.651 -3.914 -11.180 1.00 92.94 91 ALA A CA 1
ATOM 753 C C . ALA A 1 91 ? 7.292 -4.457 -12.462 1.00 92.94 91 ALA A C 1
ATOM 755 O O . ALA A 1 91 ? 6.642 -4.545 -13.505 1.00 92.94 91 ALA A O 1
ATOM 756 N N . MET A 1 92 ? 8.570 -4.813 -12.366 1.00 93.38 92 MET A N 1
ATOM 757 C CA . MET A 1 92 ? 9.389 -5.390 -13.431 1.00 93.38 92 MET A CA 1
ATOM 758 C C . MET A 1 92 ? 10.386 -6.373 -12.804 1.00 93.38 92 MET A C 1
ATOM 760 O O . MET A 1 92 ? 10.773 -6.214 -11.645 1.00 93.38 92 MET A O 1
ATOM 764 N N . GLY A 1 93 ? 10.803 -7.393 -13.558 1.00 89.25 93 GLY A N 1
ATOM 765 C CA . GLY A 1 93 ? 11.722 -8.442 -13.098 1.00 89.25 93 GLY A CA 1
ATOM 766 C C . GLY A 1 93 ? 11.064 -9.492 -12.197 1.00 89.25 93 GLY A C 1
ATOM 767 O O . GLY A 1 93 ? 11.033 -10.667 -12.550 1.00 89.25 93 GLY A O 1
ATOM 768 N N . SER A 1 94 ? 10.496 -9.087 -11.061 1.00 85.12 94 SER A N 1
ATOM 769 C CA . SER A 1 94 ? 9.729 -9.978 -10.181 1.00 85.12 94 SER A CA 1
ATOM 770 C C . SER A 1 94 ? 8.587 -9.242 -9.496 1.00 85.12 94 SER A C 1
ATOM 772 O O . SER A 1 94 ? 8.725 -8.068 -9.157 1.00 85.12 94 SER A O 1
ATOM 774 N N . TYR A 1 95 ? 7.482 -9.936 -9.242 1.00 82.06 95 TYR A N 1
ATOM 775 C CA . TYR A 1 95 ? 6.346 -9.399 -8.499 1.00 82.06 95 TYR A CA 1
ATOM 776 C C . TYR A 1 95 ? 5.740 -10.459 -7.581 1.00 82.06 95 TYR A C 1
ATOM 778 O O . TYR A 1 95 ? 5.877 -11.658 -7.825 1.00 82.06 95 TYR A O 1
ATOM 786 N N . GLN A 1 96 ? 5.061 -10.012 -6.526 1.00 78.56 96 GLN A N 1
ATOM 787 C CA . GLN A 1 96 ? 4.258 -10.893 -5.690 1.00 78.56 96 GLN A CA 1
ATOM 788 C C . GLN A 1 96 ? 2.851 -10.998 -6.279 1.00 78.56 96 GLN A C 1
ATOM 790 O O . GLN A 1 96 ? 2.146 -9.999 -6.431 1.00 78.56 96 GLN A O 1
ATOM 795 N N . ASP A 1 97 ? 2.449 -12.214 -6.618 1.00 72.31 97 ASP A N 1
ATOM 796 C CA . ASP A 1 97 ? 1.117 -12.504 -7.122 1.00 72.31 97 ASP A CA 1
ATOM 797 C C . ASP A 1 97 ? 0.081 -12.319 -6.007 1.00 72.31 97 ASP A C 1
ATOM 799 O O . ASP A 1 97 ? 0.195 -12.900 -4.929 1.00 72.31 97 ASP A O 1
ATOM 803 N N . SER A 1 98 ? -0.937 -11.495 -6.248 1.00 66.38 98 SER A N 1
ATOM 804 C CA . SER A 1 98 ? -1.910 -11.127 -5.213 1.00 66.38 98 SER A CA 1
ATOM 805 C C . SER A 1 98 ? -2.807 -12.288 -4.775 1.00 66.38 98 SER A C 1
ATOM 807 O O . SER A 1 98 ? -3.340 -12.246 -3.667 1.00 66.38 98 SER A O 1
ATOM 809 N N . THR A 1 99 ? -2.969 -13.317 -5.611 1.00 69.69 99 THR A N 1
ATOM 810 C CA . THR A 1 99 ? -3.816 -14.481 -5.324 1.00 69.69 99 THR A CA 1
ATOM 811 C C . THR A 1 99 ? -3.048 -15.557 -4.564 1.00 69.69 99 THR A C 1
ATOM 813 O O . THR A 1 99 ? -3.507 -16.033 -3.532 1.00 69.69 99 THR A O 1
ATOM 816 N N . SER A 1 100 ? -1.869 -15.927 -5.058 1.00 73.44 100 SER A N 1
ATOM 817 C CA . SER A 1 100 ? -1.057 -17.015 -4.498 1.00 73.44 100 SER A CA 1
ATOM 818 C C . SER A 1 100 ? -0.046 -16.557 -3.447 1.00 73.44 100 SER A C 1
ATOM 820 O O . SER A 1 100 ? 0.558 -17.396 -2.785 1.00 73.44 100 SER A O 1
ATOM 822 N N . LYS A 1 101 ? 0.181 -15.242 -3.307 1.00 72.94 101 LYS A N 1
ATOM 823 C CA . LYS A 1 101 ? 1.268 -14.634 -2.515 1.00 72.94 101 LYS A CA 1
ATOM 824 C C . LYS A 1 101 ? 2.680 -15.094 -2.915 1.00 72.94 101 LYS A C 1
ATOM 826 O O . LYS A 1 101 ? 3.645 -14.689 -2.266 1.00 72.94 101 LYS A O 1
ATOM 831 N N . ALA A 1 102 ? 2.817 -15.888 -3.979 1.00 75.44 102 ALA A N 1
ATOM 832 C CA . ALA A 1 102 ? 4.088 -16.375 -4.492 1.00 75.44 102 ALA A CA 1
ATOM 833 C C . ALA A 1 102 ? 4.793 -15.304 -5.333 1.00 75.44 102 ALA A C 1
ATOM 835 O O . ALA A 1 102 ? 4.149 -14.489 -6.001 1.00 75.44 102 ALA A O 1
ATOM 836 N N . PHE A 1 103 ? 6.125 -15.328 -5.329 1.00 80.06 103 PHE A N 1
ATOM 837 C CA . PHE A 1 103 ? 6.915 -14.505 -6.237 1.00 80.06 103 PHE A CA 1
ATOM 838 C C . PHE A 1 103 ? 6.928 -15.127 -7.630 1.00 80.06 103 PHE A C 1
ATOM 840 O O . PHE A 1 103 ? 7.245 -16.304 -7.797 1.00 80.06 103 PHE A O 1
ATOM 847 N N . LYS A 1 104 ? 6.596 -14.315 -8.631 1.00 85.31 104 LYS A N 1
ATOM 848 C CA . LYS A 1 104 ? 6.660 -14.666 -10.048 1.00 85.31 104 LYS A CA 1
ATOM 849 C C . LYS A 1 104 ? 7.660 -13.760 -10.753 1.00 85.31 104 LYS A C 1
ATOM 851 O O . LYS A 1 104 ? 7.778 -12.577 -10.425 1.00 85.31 104 LYS A O 1
ATOM 856 N N . SER A 1 105 ? 8.373 -14.319 -11.722 1.00 90.00 105 SER A N 1
ATOM 857 C CA . SER A 1 105 ? 9.309 -13.579 -12.566 1.00 90.00 105 SER A CA 1
ATOM 858 C C . SER A 1 105 ? 8.599 -13.011 -13.791 1.00 90.00 105 SER A C 1
ATOM 860 O O . SER A 1 105 ? 7.686 -13.631 -14.329 1.00 90.00 105 SER A O 1
ATOM 862 N N . LEU A 1 106 ? 9.039 -11.834 -14.221 1.00 91.75 106 LEU A N 1
ATOM 863 C CA . LEU A 1 106 ? 8.633 -11.190 -15.466 1.00 91.75 106 LEU A CA 1
ATOM 864 C C . LEU A 1 106 ? 9.799 -11.241 -16.445 1.00 91.75 106 LEU A C 1
ATOM 866 O O . LEU A 1 106 ? 10.956 -11.070 -16.042 1.00 91.75 106 LEU A O 1
ATOM 870 N N . ALA A 1 107 ? 9.504 -11.422 -17.729 1.00 94.12 107 ALA A N 1
ATOM 871 C CA . ALA A 1 107 ? 10.501 -11.209 -18.762 1.00 94.12 107 ALA A CA 1
ATOM 872 C C . ALA A 1 107 ? 10.972 -9.744 -18.750 1.00 94.12 107 ALA A C 1
ATOM 874 O O . ALA A 1 107 ? 10.292 -8.832 -18.280 1.00 94.12 107 ALA A O 1
ATOM 875 N N . LEU A 1 108 ? 12.166 -9.495 -19.282 1.00 92.75 108 LEU A N 1
ATOM 876 C CA . LEU A 1 108 ? 12.795 -8.171 -19.234 1.00 92.75 108 LEU A CA 1
ATOM 877 C C . LEU A 1 108 ? 11.957 -7.069 -19.913 1.00 92.75 108 LEU A C 1
ATOM 879 O O . LEU A 1 108 ? 12.041 -5.902 -19.539 1.00 92.75 108 LEU A O 1
ATOM 883 N N . ASN A 1 109 ? 11.166 -7.441 -20.917 1.00 94.81 109 ASN A N 1
ATOM 884 C CA . ASN A 1 109 ? 10.265 -6.569 -21.667 1.00 94.81 109 ASN A CA 1
ATOM 885 C C . ASN A 1 109 ? 8.817 -6.616 -21.155 1.00 94.81 109 ASN A C 1
ATOM 887 O O . ASN A 1 109 ? 7.912 -6.152 -21.849 1.00 94.81 109 ASN A O 1
ATOM 891 N N . GLU A 1 110 ? 8.587 -7.167 -19.968 1.00 96.25 110 GLU A N 1
ATOM 892 C CA . GLU A 1 110 ? 7.282 -7.233 -19.326 1.00 96.25 110 GLU A CA 1
ATOM 893 C C . GLU A 1 110 ? 7.225 -6.319 -18.105 1.00 96.25 110 GLU A C 1
ATOM 895 O O . GLU A 1 110 ? 8.197 -6.141 -17.367 1.00 96.25 110 GLU A O 1
ATOM 900 N N . LEU A 1 111 ? 6.052 -5.732 -17.891 1.00 96.12 111 LEU A N 1
ATOM 901 C CA . LEU A 1 111 ? 5.742 -4.956 -16.701 1.00 96.12 111 LEU A CA 1
ATOM 902 C C . LEU A 1 111 ? 4.337 -5.274 -16.199 1.00 96.12 111 LEU A C 1
ATOM 904 O O . LEU A 1 111 ? 3.482 -5.750 -16.947 1.00 96.12 111 LEU A O 1
ATOM 908 N N . ILE A 1 112 ? 4.096 -4.943 -14.936 1.00 95.31 112 ILE A N 1
ATOM 909 C CA . ILE A 1 112 ? 2.763 -4.870 -14.345 1.00 95.31 112 ILE A CA 1
ATOM 910 C C . ILE A 1 112 ? 2.596 -3.480 -13.737 1.00 95.31 112 ILE A C 1
ATOM 912 O O . ILE A 1 112 ? 3.471 -2.995 -13.018 1.00 95.31 112 ILE A O 1
ATOM 916 N N . ILE A 1 113 ? 1.447 -2.853 -13.990 1.00 95.62 113 ILE A N 1
ATOM 917 C CA . ILE A 1 113 ? 1.009 -1.676 -13.237 1.00 95.62 113 ILE A CA 1
ATOM 918 C C . ILE A 1 113 ? 0.024 -2.117 -12.161 1.00 95.62 113 ILE A C 1
ATOM 920 O O . ILE A 1 113 ? -1.068 -2.609 -12.463 1.00 95.62 113 ILE A O 1
ATOM 924 N N . VAL A 1 114 ? 0.380 -1.869 -10.906 1.00 91.56 114 VAL A N 1
ATOM 925 C CA . VAL A 1 114 ? -0.485 -2.087 -9.746 1.00 91.56 114 VAL A CA 1
ATOM 926 C C . VAL A 1 114 ? -1.085 -0.751 -9.328 1.00 91.56 114 VAL A C 1
ATOM 928 O O . VAL A 1 114 ? -0.366 0.191 -8.999 1.00 91.56 114 VAL A O 1
ATOM 931 N N . LYS A 1 115 ? -2.417 -0.657 -9.320 1.00 89.88 115 LYS A N 1
ATOM 932 C CA . LYS A 1 115 ? -3.128 0.491 -8.743 1.00 89.88 115 LYS A CA 1
ATOM 933 C C . LYS A 1 115 ? -3.246 0.275 -7.238 1.00 89.88 115 LYS A C 1
ATOM 935 O O . LYS A 1 115 ? -4.019 -0.580 -6.801 1.00 89.88 115 LYS A O 1
ATOM 940 N N . VAL A 1 116 ? -2.494 1.038 -6.445 1.00 82.19 116 VAL A N 1
ATOM 941 C CA . VAL A 1 116 ? -2.520 0.921 -4.983 1.00 82.19 116 VAL A CA 1
ATOM 942 C C . VAL A 1 116 ? -3.864 1.447 -4.493 1.00 82.19 116 VAL A C 1
ATOM 944 O O . VAL A 1 116 ? -4.143 2.650 -4.530 1.00 82.19 116 VAL A O 1
ATOM 947 N N . LYS A 1 117 ? -4.737 0.534 -4.059 1.00 70.94 117 LYS A N 1
ATOM 948 C CA . LYS A 1 117 ? -6.000 0.914 -3.430 1.00 70.94 117 LYS A CA 1
ATOM 949 C C . LYS A 1 117 ? -5.678 1.573 -2.096 1.00 70.94 117 LYS A C 1
ATOM 951 O O . LYS A 1 117 ? -5.187 0.904 -1.193 1.00 70.94 117 LYS A O 1
ATOM 956 N N . LYS A 1 118 ? -6.008 2.862 -1.968 1.00 64.12 118 LYS A N 1
ATOM 957 C CA . LYS A 1 118 ? -6.068 3.508 -0.657 1.00 64.12 118 LYS A CA 1
ATOM 958 C C . LYS A 1 118 ? -7.109 2.781 0.178 1.00 64.12 118 LYS A C 1
ATOM 960 O O . LYS A 1 118 ? -8.300 2.836 -0.146 1.00 64.12 118 LYS A O 1
ATOM 965 N N . VAL A 1 119 ? -6.672 2.096 1.225 1.00 63.34 119 VAL A N 1
ATOM 966 C CA . VAL A 1 119 ? -7.605 1.487 2.167 1.00 63.34 119 VAL A CA 1
ATOM 967 C C . VAL A 1 119 ? -8.137 2.635 3.011 1.00 63.34 119 VAL A C 1
ATOM 969 O O . VAL A 1 119 ? -7.374 3.386 3.612 1.00 63.34 119 VAL A O 1
ATOM 972 N N . LYS A 1 120 ? -9.451 2.859 2.983 1.00 73.38 120 LYS A N 1
ATOM 973 C CA . LYS A 1 120 ? -10.085 3.848 3.856 1.00 73.38 120 LYS A CA 1
ATOM 974 C C . LYS A 1 120 ? -10.539 3.157 5.127 1.00 73.38 120 LYS A C 1
ATOM 976 O O . LYS A 1 120 ? -11.040 2.038 5.082 1.00 73.38 120 LYS A O 1
ATOM 981 N N . LEU A 1 121 ? -10.437 3.881 6.236 1.00 80.31 121 LEU A N 1
ATOM 982 C CA . LEU A 1 121 ? -10.948 3.426 7.517 1.00 80.31 121 LEU A CA 1
ATOM 983 C C . LEU A 1 121 ? -12.465 3.177 7.433 1.00 80.31 121 LEU A C 1
ATOM 985 O O . LEU A 1 121 ? -13.241 4.101 7.168 1.00 80.31 121 LEU A O 1
ATOM 989 N N . VAL A 1 122 ? -12.895 1.948 7.698 1.00 85.31 122 VAL A N 1
ATOM 990 C CA . VAL A 1 122 ? -14.302 1.540 7.691 1.00 85.31 122 VAL A CA 1
ATOM 991 C C . VAL A 1 122 ? -14.895 1.747 9.089 1.00 85.31 122 VAL A C 1
ATOM 993 O O . VAL A 1 122 ? -15.047 0.816 9.876 1.00 85.31 122 VAL A O 1
ATOM 996 N N . LYS A 1 123 ? -15.219 3.005 9.419 1.00 86.38 123 LYS A N 1
ATOM 997 C CA . LYS A 1 123 ? -15.602 3.442 10.782 1.00 86.38 123 LYS A CA 1
ATOM 998 C C . LYS A 1 123 ? -16.757 2.663 11.423 1.00 86.38 123 LYS A C 1
ATOM 1000 O O . LYS A 1 123 ? -16.792 2.541 12.642 1.00 86.38 123 LYS A O 1
ATOM 1005 N N . HIS A 1 124 ? -17.707 2.152 10.639 1.00 88.12 124 HIS A N 1
ATOM 1006 C CA . HIS A 1 124 ? -18.867 1.447 11.193 1.00 88.12 124 HIS A CA 1
ATOM 1007 C C . HIS A 1 124 ? -18.508 0.079 11.799 1.00 88.12 124 HIS A C 1
ATOM 1009 O O . HIS A 1 124 ? -19.208 -0.356 12.709 1.00 88.12 124 HIS A O 1
ATOM 1015 N N . ARG A 1 125 ? -17.409 -0.559 11.360 1.00 92.00 125 ARG A N 1
ATOM 1016 C CA . ARG A 1 125 ? -16.922 -1.844 11.906 1.00 92.00 125 ARG A CA 1
ATOM 1017 C C . ARG A 1 125 ? -16.217 -1.706 13.258 1.00 92.00 125 ARG A C 1
ATOM 1019 O O . ARG A 1 125 ? -16.093 -2.696 13.980 1.00 92.00 125 ARG A O 1
ATOM 1026 N N . ILE A 1 126 ? -15.764 -0.492 13.572 1.00 94.75 126 ILE A N 1
ATOM 1027 C CA . ILE A 1 126 ? -15.048 -0.175 14.806 1.00 94.75 126 ILE A CA 1
ATOM 1028 C C . ILE A 1 126 ? -16.037 -0.163 15.974 1.00 94.75 126 ILE A C 1
ATOM 1030 O O . ILE A 1 126 ? -17.132 0.409 15.860 1.00 94.75 126 ILE A O 1
ATOM 1034 N N . LYS A 1 127 ? -15.640 -0.783 17.082 1.00 95.69 127 LYS A N 1
ATOM 1035 C CA . LYS A 1 127 ? -16.348 -0.845 18.362 1.00 95.69 127 LYS A CA 1
ATOM 1036 C C . LYS A 1 127 ? -15.483 -0.242 19.473 1.00 95.69 127 LYS A C 1
ATOM 1038 O O . LYS A 1 127 ? -14.288 -0.025 19.287 1.00 95.69 127 LYS A O 1
ATOM 1043 N N . THR A 1 128 ? -16.118 0.066 20.600 1.00 95.12 128 THR A N 1
ATOM 1044 C CA . THR A 1 128 ? -15.393 0.333 21.848 1.00 95.12 128 THR A CA 1
ATOM 1045 C C . THR A 1 128 ? -14.537 -0.886 22.195 1.00 95.12 128 THR A C 1
ATOM 1047 O O . THR A 1 128 ? -14.914 -2.005 21.848 1.00 95.12 128 THR A O 1
ATOM 1050 N N . ASP A 1 129 ? -13.380 -0.635 22.799 1.00 93.31 129 ASP A N 1
ATOM 1051 C CA . ASP A 1 129 ? -12.350 -1.610 23.180 1.00 93.31 129 ASP A CA 1
ATOM 1052 C C . ASP A 1 129 ? -11.543 -2.219 22.020 1.00 93.31 129 ASP A C 1
ATOM 1054 O O . ASP A 1 129 ? -10.600 -2.974 22.251 1.00 93.31 129 ASP A O 1
ATOM 1058 N N . ASP A 1 130 ? -11.823 -1.843 20.764 1.00 95.56 130 ASP A N 1
ATOM 1059 C CA . ASP A 1 130 ? -10.906 -2.152 19.662 1.00 95.56 130 ASP A CA 1
ATOM 1060 C C . ASP A 1 130 ? -9.558 -1.429 19.886 1.00 95.56 130 ASP A C 1
ATOM 1062 O O . ASP A 1 130 ? -9.511 -0.258 20.276 1.00 95.56 130 ASP A O 1
ATOM 1066 N N . ILE A 1 131 ? -8.445 -2.098 19.585 1.00 95.25 131 ILE A N 1
ATOM 1067 C CA . ILE A 1 131 ? -7.095 -1.534 19.685 1.00 95.25 131 ILE A CA 1
ATOM 1068 C C . ILE A 1 131 ? -6.761 -0.823 18.378 1.00 95.25 131 ILE A C 1
ATOM 1070 O O . ILE A 1 131 ? -6.890 -1.397 17.298 1.00 95.25 131 ILE A O 1
ATOM 1074 N N . VAL A 1 132 ? -6.268 0.410 18.452 1.00 94.88 132 VAL A N 1
ATOM 1075 C CA . VAL A 1 132 ? -5.715 1.130 17.304 1.00 94.88 132 VAL A CA 1
ATOM 1076 C C . VAL A 1 132 ? -4.208 1.265 17.435 1.00 94.88 132 VAL A C 1
ATOM 1078 O O . VAL A 1 132 ? -3.700 1.768 18.429 1.00 94.88 132 VAL A O 1
ATOM 1081 N N . PHE A 1 133 ? -3.488 0.873 16.392 1.00 93.75 133 PHE A N 1
ATOM 1082 C CA . PHE A 1 133 ? -2.050 1.054 16.276 1.00 93.75 133 PHE A CA 1
ATOM 1083 C C . PHE A 1 133 ? -1.731 2.220 15.342 1.00 93.75 133 PHE A C 1
ATOM 1085 O O . PHE A 1 133 ? -2.392 2.390 14.314 1.00 93.75 133 PHE A O 1
ATOM 1092 N N . ARG A 1 134 ? -0.677 2.984 15.647 1.00 90.56 134 ARG A N 1
ATOM 1093 C CA . ARG A 1 134 ? -0.047 3.940 14.718 1.00 90.56 134 ARG A CA 1
ATOM 1094 C C . ARG A 1 134 ? 1.457 3.731 14.640 1.00 90.56 134 ARG A C 1
ATOM 1096 O O . ARG A 1 134 ? 2.068 3.122 15.514 1.00 90.56 134 ARG A O 1
ATOM 1103 N N . SER A 1 135 ? 2.041 4.296 13.592 1.00 84.62 135 SER A N 1
ATOM 1104 C CA . SER A 1 135 ? 3.487 4.439 13.457 1.00 84.62 135 SER A CA 1
ATOM 1105 C C . SER A 1 135 ? 3.912 5.856 13.823 1.00 84.62 135 SER A C 1
ATOM 1107 O O . SER A 1 135 ? 3.374 6.805 13.260 1.00 84.62 135 SER A O 1
ATOM 1109 N N . THR A 1 136 ? 4.875 6.021 14.726 1.00 76.31 136 THR A N 1
ATOM 1110 C CA . THR A 1 136 ? 5.537 7.309 15.013 1.00 76.31 136 THR A CA 1
ATOM 1111 C C . THR A 1 136 ? 6.998 7.344 14.568 1.00 76.31 136 THR A C 1
ATOM 1113 O O . THR A 1 136 ? 7.622 8.399 14.614 1.00 76.31 136 THR A O 1
ATOM 1116 N N . LEU A 1 137 ? 7.532 6.227 14.056 1.00 66.19 137 LEU A N 1
ATOM 1117 C CA . LEU A 1 137 ? 8.909 6.103 13.572 1.00 66.19 137 LEU A CA 1
ATOM 1118 C C . LEU A 1 137 ? 8.973 5.427 12.197 1.00 66.19 137 LEU A C 1
ATOM 1120 O O . LEU A 1 137 ? 8.312 4.422 11.947 1.00 66.19 137 LEU A O 1
ATOM 1124 N N . THR A 1 138 ? 9.836 5.938 11.318 1.00 57.66 138 THR A N 1
ATOM 1125 C CA . THR A 1 138 ? 10.194 5.287 10.049 1.00 57.66 138 THR A CA 1
ATOM 1126 C C . THR A 1 138 ? 11.604 4.726 10.116 1.00 57.66 138 THR A C 1
ATOM 1128 O O . THR A 1 138 ? 12.555 5.474 10.337 1.00 57.66 138 THR A O 1
ATOM 1131 N N . LYS A 1 139 ? 11.768 3.435 9.812 1.00 55.62 139 LYS A N 1
ATOM 1132 C CA . LYS A 1 139 ? 13.047 2.872 9.358 1.00 55.62 139 LYS A CA 1
ATOM 1133 C C . LYS A 1 139 ? 12.867 2.383 7.918 1.00 55.62 139 LYS A C 1
ATOM 1135 O O . LYS A 1 139 ? 11.918 1.671 7.624 1.00 55.62 139 LYS A O 1
ATOM 1140 N N . LYS A 1 140 ? 13.750 2.804 7.004 1.00 56.91 140 LYS A N 1
ATOM 1141 C CA . LYS A 1 140 ? 13.901 2.255 5.635 1.00 56.91 140 LYS A CA 1
ATOM 1142 C C . LYS A 1 140 ? 12.601 2.015 4.824 1.00 56.91 140 LYS A C 1
ATOM 1144 O O . LYS A 1 140 ? 12.527 1.066 4.055 1.00 56.91 140 LYS A O 1
ATOM 1149 N N . GLY A 1 141 ? 11.590 2.881 4.942 1.00 54.06 141 GLY A N 1
ATOM 1150 C CA . GLY A 1 141 ? 10.372 2.802 4.116 1.00 54.06 141 GLY A CA 1
ATOM 1151 C C . GLY A 1 141 ? 9.341 1.741 4.531 1.00 54.06 141 GLY A C 1
ATOM 1152 O O . GLY A 1 141 ? 8.337 1.584 3.836 1.00 54.06 141 GLY A O 1
ATOM 1153 N N . GLU A 1 142 ? 9.540 1.059 5.660 1.00 61.12 142 GLU A N 1
ATOM 1154 C CA . GLU A 1 142 ? 8.566 0.135 6.254 1.00 61.12 142 GLU A CA 1
ATOM 1155 C C . GLU A 1 142 ? 7.699 0.846 7.309 1.00 61.12 142 GLU A C 1
ATOM 1157 O O . GLU A 1 142 ? 8.139 1.788 7.976 1.00 61.12 142 GLU A O 1
ATOM 1162 N N . VAL A 1 143 ? 6.437 0.419 7.439 1.00 65.75 143 VAL A N 1
ATOM 1163 C CA . VAL A 1 143 ? 5.502 0.950 8.445 1.00 65.75 143 VAL A CA 1
ATOM 1164 C C . VAL A 1 143 ? 5.679 0.152 9.735 1.00 65.75 143 VAL A C 1
ATOM 1166 O O . VAL A 1 143 ? 5.331 -1.027 9.793 1.00 65.75 143 VAL A O 1
AT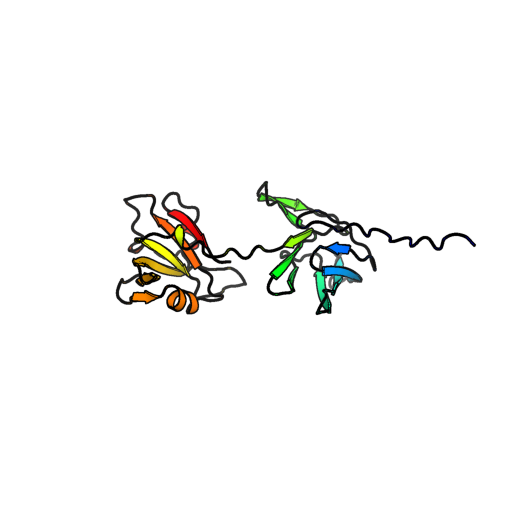OM 1169 N N . PHE A 1 144 ? 6.209 0.800 10.769 1.00 80.88 144 PHE A N 1
ATOM 1170 C CA . PHE A 1 144 ? 6.407 0.203 12.089 1.00 80.88 144 PHE A CA 1
ATOM 1171 C C . PHE A 1 144 ? 5.345 0.708 13.046 1.00 80.88 144 PHE A C 1
ATOM 1173 O O . PHE A 1 144 ? 5.357 1.882 13.408 1.00 80.88 144 PHE A O 1
ATOM 1180 N N . PHE A 1 145 ? 4.434 -0.163 13.458 1.00 87.38 145 PHE A N 1
ATOM 1181 C CA . PHE A 1 145 ? 3.448 0.178 14.468 1.00 87.38 145 PHE A CA 1
ATOM 1182 C C . PHE A 1 145 ? 4.077 0.050 15.843 1.00 87.38 145 PHE A C 1
ATOM 1184 O O . PHE A 1 145 ? 4.308 -1.052 16.320 1.00 87.38 145 PHE A O 1
ATOM 1191 N N . ASN A 1 146 ? 4.411 1.171 16.459 1.00 87.81 146 ASN A N 1
ATOM 1192 C CA . ASN A 1 146 ? 5.157 1.222 17.716 1.00 87.81 146 ASN A CA 1
ATOM 1193 C C . ASN A 1 146 ? 4.374 1.901 18.842 1.00 87.81 146 ASN A C 1
ATOM 1195 O O . ASN A 1 146 ? 4.857 1.971 19.965 1.00 87.81 146 ASN A O 1
ATOM 1199 N N . GLU A 1 147 ? 3.168 2.377 18.549 1.00 91.12 147 GLU A N 1
ATOM 1200 C CA . GLU A 1 147 ? 2.262 2.942 19.536 1.00 91.12 147 GLU A CA 1
ATOM 1201 C C . GLU A 1 147 ? 0.861 2.391 19.326 1.00 91.12 147 GLU A C 1
ATOM 1203 O O . GLU A 1 147 ? 0.428 2.179 18.187 1.00 91.12 147 GLU A O 1
ATOM 1208 N N . PHE A 1 148 ? 0.146 2.205 20.429 1.00 94.06 148 PHE A N 1
ATOM 1209 C CA . PHE A 1 148 ? -1.245 1.794 20.416 1.00 94.06 148 PHE A CA 1
ATOM 1210 C C . PHE A 1 148 ? -2.091 2.646 21.361 1.00 94.06 148 PHE A C 1
ATOM 1212 O O . PHE A 1 148 ? -1.580 3.403 22.190 1.00 94.06 148 PHE A O 1
ATOM 1219 N N . GLY A 1 149 ? -3.399 2.536 21.191 1.00 94.38 149 GLY A N 1
ATOM 1220 C CA . GLY A 1 149 ? -4.401 3.048 22.106 1.00 94.38 149 GLY A CA 1
ATOM 1221 C C . GLY A 1 149 ? -5.687 2.244 21.987 1.00 94.38 149 GLY A C 1
ATOM 1222 O O . GLY A 1 149 ? -5.841 1.441 21.064 1.00 94.38 149 GLY A O 1
ATOM 1223 N N . THR A 1 150 ? -6.615 2.485 22.899 1.00 95.31 150 THR A N 1
ATOM 1224 C CA . THR A 1 150 ? -7.909 1.797 22.943 1.00 95.31 150 THR A CA 1
ATOM 1225 C C . THR A 1 150 ? -9.001 2.722 22.432 1.00 95.31 150 THR A C 1
ATOM 1227 O O . THR A 1 150 ? -9.044 3.908 22.771 1.00 95.31 150 THR A O 1
ATOM 1230 N N . ILE A 1 151 ? -9.877 2.202 21.578 1.00 96.62 151 ILE A N 1
ATOM 1231 C CA . ILE A 1 151 ? -10.970 2.971 20.996 1.00 96.62 151 ILE A CA 1
ATOM 1232 C C . ILE A 1 151 ? -12.133 3.071 21.979 1.00 96.62 151 ILE A C 1
ATOM 1234 O O . ILE A 1 151 ? -12.608 2.079 22.515 1.00 96.62 151 ILE A O 1
ATOM 1238 N N . GLU A 1 152 ? -12.682 4.273 22.102 1.00 96.12 152 GLU A N 1
ATOM 1239 C CA . GLU A 1 152 ? -14.006 4.504 22.666 1.00 96.12 152 GLU A CA 1
ATOM 1240 C C . GLU A 1 152 ? -14.928 5.047 21.570 1.00 96.12 152 GLU A C 1
ATOM 1242 O O . GLU A 1 152 ? -14.649 6.082 20.949 1.00 96.12 152 GLU A O 1
ATOM 1247 N N . LYS A 1 153 ? -16.036 4.346 21.311 1.00 95.00 153 LYS A N 1
ATOM 1248 C CA . LYS A 1 153 ? -17.055 4.779 20.356 1.00 95.00 153 LYS A CA 1
ATOM 1249 C C . LYS A 1 153 ? -18.219 5.422 21.092 1.00 95.00 153 LYS A C 1
ATOM 1251 O O . LYS A 1 153 ? -18.887 4.785 21.898 1.00 95.00 153 LYS A O 1
ATOM 1256 N N . THR A 1 154 ? -18.496 6.672 20.748 1.00 93.19 154 THR A N 1
ATOM 1257 C CA . THR A 1 154 ? -19.605 7.452 21.302 1.00 93.19 154 THR A CA 1
ATOM 1258 C C . THR A 1 154 ? -20.471 8.010 20.169 1.00 93.19 154 THR A C 1
ATOM 1260 O O . THR A 1 154 ? -20.054 7.987 19.004 1.00 93.19 154 THR A O 1
ATOM 1263 N N . PRO A 1 155 ? -21.657 8.571 20.467 1.00 91.12 155 PRO A N 1
ATOM 1264 C CA . PRO A 1 155 ? -22.445 9.300 19.472 1.00 91.12 155 PRO A CA 1
ATOM 1265 C C . PRO A 1 155 ? -21.691 10.482 18.837 1.00 91.12 155 PRO A C 1
ATOM 1267 O O . PRO A 1 155 ? -21.954 10.836 17.692 1.00 91.12 155 PRO A O 1
ATOM 1270 N N . LEU A 1 156 ? -20.720 11.066 19.554 1.00 89.94 156 LEU A N 1
ATOM 1271 C CA . LEU A 1 156 ? -19.892 12.180 19.074 1.00 89.94 156 LEU A CA 1
ATOM 1272 C C . LEU A 1 156 ? -18.753 11.724 18.147 1.00 89.94 156 LEU A C 1
ATOM 1274 O O . LEU A 1 156 ? -18.146 12.549 17.462 1.00 89.94 156 LEU A O 1
ATOM 1278 N N . GLY A 1 157 ? -18.445 10.424 18.109 1.00 93.06 157 GLY A N 1
ATOM 1279 C CA . GLY A 1 157 ? -17.457 9.851 17.203 1.00 93.06 157 GLY A CA 1
ATOM 1280 C C . GLY A 1 157 ? -16.544 8.814 17.850 1.00 93.06 157 GLY A C 1
ATOM 1281 O O . GLY A 1 157 ? -16.906 8.130 18.802 1.00 93.06 157 GLY A O 1
ATOM 1282 N N . LEU A 1 158 ? -15.348 8.674 17.276 1.00 95.94 158 LEU A N 1
ATOM 1283 C CA . LEU A 1 158 ? -14.321 7.745 17.744 1.00 95.94 158 LEU A CA 1
ATOM 1284 C C . LEU A 1 158 ? -13.246 8.516 18.500 1.00 95.94 158 LEU A C 1
ATOM 1286 O O . LEU A 1 158 ? -12.644 9.449 17.955 1.00 95.94 158 LEU A O 1
ATOM 1290 N N . PHE A 1 159 ? -12.988 8.084 19.723 1.00 96.25 159 PHE A N 1
ATOM 1291 C CA . PHE A 1 159 ? -11.946 8.598 20.596 1.00 96.25 159 PHE A CA 1
ATOM 1292 C C . PHE A 1 159 ? -10.919 7.504 20.853 1.00 96.25 159 PHE A C 1
ATOM 1294 O O . PHE A 1 159 ? -11.217 6.322 20.715 1.00 96.25 159 PHE A O 1
ATOM 1301 N N . VAL A 1 160 ? -9.701 7.917 21.178 1.00 96.19 160 VAL A N 1
ATOM 1302 C CA . VAL A 1 160 ? -8.602 7.024 21.528 1.00 96.19 160 VAL A CA 1
ATOM 1303 C C . VAL A 1 160 ? -8.108 7.415 22.904 1.00 96.19 160 VAL A C 1
ATOM 1305 O O . VAL A 1 160 ? -7.750 8.579 23.110 1.00 96.19 160 VAL A O 1
ATOM 1308 N N . TRP A 1 161 ? -8.083 6.437 23.796 1.00 95.31 161 TRP A N 1
ATOM 1309 C CA . TRP A 1 161 ? -7.285 6.459 25.010 1.00 95.31 161 TRP A CA 1
ATOM 1310 C C . TRP A 1 161 ? -5.872 5.998 24.668 1.00 95.31 161 TRP A C 1
ATOM 1312 O O . TRP A 1 161 ? -5.700 5.029 23.928 1.00 95.31 161 TRP A O 1
ATOM 1322 N N . ASP A 1 162 ? -4.855 6.725 25.121 1.00 87.38 162 ASP A N 1
ATOM 1323 C CA . ASP A 1 162 ? -3.469 6.272 24.995 1.00 87.38 162 ASP A CA 1
ATOM 1324 C C . ASP A 1 162 ? -3.216 4.992 25.810 1.00 87.38 162 ASP A C 1
ATOM 1326 O O . ASP A 1 162 ? -4.062 4.562 26.586 1.00 87.38 162 ASP A O 1
ATOM 1330 N N . PHE A 1 163 ? -2.052 4.365 25.633 1.00 79.38 163 PHE A N 1
ATOM 1331 C CA . PHE A 1 163 ? -1.746 3.075 26.267 1.00 79.38 163 PHE A CA 1
ATOM 1332 C C . PHE A 1 163 ? -1.839 3.088 27.805 1.00 79.38 163 PHE A C 1
ATOM 1334 O O . PHE A 1 163 ? -2.124 2.061 28.410 1.00 79.38 163 PHE A O 1
ATOM 1341 N N . ASN A 1 164 ? -1.628 4.250 28.435 1.00 76.44 164 ASN A N 1
ATOM 1342 C CA . ASN A 1 164 ? -1.767 4.431 29.882 1.00 76.44 164 ASN A CA 1
ATOM 1343 C C . ASN A 1 164 ? -3.198 4.789 30.319 1.00 76.44 164 ASN A C 1
ATOM 1345 O O . ASN A 1 164 ? -3.434 4.976 31.509 1.00 76.44 164 ASN A O 1
ATOM 1349 N N . ASN A 1 165 ? -4.142 4.934 29.384 1.00 77.00 165 ASN A N 1
ATOM 1350 C CA . ASN A 1 165 ? -5.493 5.449 29.617 1.00 77.00 165 ASN A CA 1
ATOM 1351 C C . ASN A 1 165 ? -5.524 6.798 30.362 1.00 77.00 165 ASN A C 1
ATOM 1353 O O . ASN A 1 165 ? -6.413 7.061 31.168 1.00 77.00 165 ASN A O 1
ATOM 1357 N N . THR A 1 166 ? -4.559 7.674 30.088 1.00 82.75 166 THR A N 1
ATOM 1358 C CA . THR A 1 166 ? -4.452 8.998 30.721 1.00 82.75 166 THR A CA 1
ATOM 1359 C C . THR A 1 166 ? -4.932 10.122 29.810 1.00 82.75 166 THR A C 1
ATOM 1361 O O . THR A 1 166 ? -5.451 11.129 30.288 1.00 82.75 166 THR A O 1
ATOM 1364 N N . ILE A 1 167 ? -4.806 9.960 28.490 1.00 86.50 167 ILE A N 1
ATOM 1365 C CA . ILE A 1 167 ? -5.156 10.990 27.510 1.00 86.50 167 ILE A CA 1
ATOM 1366 C C . ILE A 1 167 ? -6.210 10.451 26.548 1.00 86.50 167 ILE A C 1
ATOM 1368 O O . ILE A 1 167 ? -5.927 9.599 25.705 1.00 86.50 167 ILE A O 1
ATOM 1372 N N . LYS A 1 168 ? -7.410 11.039 26.606 1.00 94.25 168 LYS A N 1
ATOM 1373 C CA . LYS A 1 168 ? -8.469 10.851 25.609 1.00 94.25 168 LYS A CA 1
ATOM 1374 C C . LYS A 1 168 ? -8.404 11.941 24.552 1.00 94.25 168 LYS A C 1
ATOM 1376 O O . LYS A 1 168 ? -8.456 13.130 24.861 1.00 94.25 168 LYS A O 1
ATOM 1381 N N . GLN A 1 169 ? -8.370 11.554 23.282 1.00 94.69 169 GLN A N 1
ATOM 1382 C CA . GLN A 1 169 ? -8.457 12.509 22.175 1.00 94.69 169 GLN A CA 1
ATOM 1383 C C . GLN A 1 169 ? -9.200 11.914 20.970 1.00 94.69 169 GLN A C 1
ATOM 1385 O O . GLN A 1 169 ? -9.245 10.692 20.819 1.00 94.69 169 GLN A O 1
ATOM 1390 N N . PRO A 1 170 ? -9.784 12.739 20.081 1.00 95.38 170 PRO A N 1
ATOM 1391 C CA . PRO A 1 170 ? -10.426 12.242 18.866 1.00 95.38 170 PRO A CA 1
ATOM 1392 C C . PRO A 1 170 ? -9.468 11.393 18.021 1.00 95.38 170 PRO A C 1
ATOM 1394 O O . PRO A 1 170 ? -8.311 11.777 17.832 1.00 95.38 170 PRO A O 1
ATOM 1397 N N . LEU A 1 171 ? -9.955 10.295 17.429 1.00 92.75 171 LEU A N 1
ATOM 1398 C CA . LEU A 1 171 ? -9.149 9.384 16.599 1.00 92.75 171 LEU A CA 1
ATOM 1399 C C . LEU A 1 171 ? -8.392 10.121 15.490 1.00 92.75 171 LEU A C 1
ATOM 1401 O O . LEU A 1 171 ? -7.240 9.808 15.211 1.00 92.75 171 LEU A O 1
ATOM 1405 N N . LYS A 1 172 ? -9.014 11.143 14.891 1.00 90.12 172 LYS A N 1
ATOM 1406 C CA . LYS A 1 172 ? -8.371 11.993 13.880 1.00 90.12 172 LYS A CA 1
ATOM 1407 C C . LYS A 1 172 ? -7.107 12.659 14.439 1.00 90.12 172 LYS A C 1
ATOM 1409 O O . LYS A 1 172 ? -6.043 12.513 13.847 1.00 90.12 172 LYS A O 1
ATOM 1414 N N . ASN A 1 173 ? -7.217 13.308 15.597 1.00 90.75 173 ASN A N 1
ATOM 1415 C CA . ASN A 1 173 ? -6.113 14.007 16.259 1.00 90.75 173 ASN A CA 1
ATOM 1416 C C . ASN A 1 173 ? -5.051 13.027 16.776 1.00 90.75 173 ASN A C 1
ATOM 1418 O O . ASN A 1 173 ? -3.863 13.337 16.792 1.00 90.75 173 ASN A O 1
ATOM 1422 N N . TRP A 1 174 ? -5.469 11.827 17.186 1.00 91.94 174 TRP A N 1
ATOM 1423 C CA . TRP A 1 174 ? -4.537 10.772 17.565 1.00 91.94 174 TRP A CA 1
ATOM 1424 C C . TRP A 1 174 ? -3.757 10.256 16.352 1.00 91.94 174 TRP A C 1
ATOM 1426 O O . TRP A 1 174 ? -2.531 10.215 16.377 1.00 91.94 174 TRP A O 1
ATOM 1436 N N . SER A 1 175 ? -4.433 9.931 15.253 1.00 88.94 175 SER A N 1
ATOM 1437 C CA . SER A 1 175 ? -3.787 9.418 14.039 1.00 88.94 175 SER A CA 1
ATOM 1438 C C . SER A 1 175 ? -2.852 10.435 13.372 1.00 88.94 175 SER A C 1
ATOM 1440 O O . SER A 1 175 ? -1.833 10.043 12.811 1.00 88.94 175 SER A O 1
ATOM 1442 N N . SER A 1 176 ? -3.136 11.740 13.483 1.00 86.38 176 SER A N 1
ATOM 1443 C CA . SER A 1 176 ? -2.311 12.794 12.880 1.00 86.38 176 SER A CA 1
ATOM 1444 C C . SER A 1 176 ? -0.939 12.968 13.529 1.00 86.38 176 SER A C 1
ATOM 1446 O O . SER A 1 176 ? -0.064 13.573 12.919 1.00 86.38 176 SER A O 1
ATOM 1448 N N . LYS A 1 177 ? -0.742 12.448 14.747 1.00 84.94 177 LYS A N 1
ATOM 1449 C CA . LYS A 1 177 ? 0.569 12.425 15.417 1.00 84.94 177 LYS A CA 1
ATOM 1450 C C . LYS A 1 177 ? 1.485 11.317 14.872 1.00 84.94 177 LYS A C 1
ATOM 1452 O O . LYS A 1 177 ? 2.669 11.309 15.181 1.00 84.94 177 LYS A O 1
ATOM 1457 N N . GLY A 1 178 ? 0.944 10.384 14.084 1.00 78.38 178 GLY A N 1
ATOM 1458 C CA . GLY A 1 178 ? 1.702 9.313 13.446 1.00 78.38 178 GLY A CA 1
ATOM 1459 C C . GLY A 1 178 ? 2.239 9.687 12.064 1.00 78.38 178 GLY A C 1
ATOM 1460 O O . GLY A 1 178 ? 1.644 10.479 11.328 1.00 78.38 178 GLY A O 1
ATOM 1461 N N . ILE A 1 179 ? 3.342 9.054 11.669 1.00 74.81 179 ILE A N 1
ATOM 1462 C CA . ILE A 1 179 ? 3.927 9.207 10.339 1.00 74.81 179 ILE A CA 1
ATOM 1463 C C . ILE A 1 179 ? 2.953 8.664 9.290 1.00 74.81 179 ILE A C 1
ATOM 1465 O O . ILE A 1 179 ? 2.421 7.557 9.399 1.00 74.81 179 ILE A O 1
ATOM 1469 N N . ASN A 1 180 ? 2.717 9.463 8.247 1.00 71.06 180 ASN A N 1
ATOM 1470 C CA . ASN A 1 180 ? 1.786 9.173 7.152 1.00 71.06 180 ASN A CA 1
ATOM 1471 C C . ASN A 1 180 ? 0.326 8.945 7.585 1.00 71.06 180 ASN A C 1
ATOM 1473 O O . ASN A 1 180 ? -0.478 8.511 6.762 1.00 71.06 180 ASN A O 1
ATOM 1477 N N . GLN A 1 181 ? -0.027 9.242 8.844 1.00 80.31 181 GLN A N 1
ATOM 1478 C CA . GLN A 1 181 ? -1.376 9.066 9.404 1.00 80.31 181 GLN A CA 1
ATOM 1479 C C . GLN A 1 181 ? -1.930 7.641 9.224 1.00 80.31 181 GLN A C 1
ATOM 1481 O O . GLN A 1 181 ? -3.146 7.443 9.157 1.00 80.31 181 GLN A O 1
ATOM 1486 N N . LYS A 1 182 ? -1.032 6.655 9.108 1.00 84.19 182 LYS A N 1
ATOM 1487 C CA . LYS A 1 182 ? -1.375 5.246 8.927 1.00 84.19 182 LYS A CA 1
ATOM 1488 C C . LYS A 1 182 ? -1.720 4.627 10.271 1.00 84.19 182 LYS A C 1
ATOM 1490 O O . LYS A 1 182 ? -0.928 4.688 11.211 1.00 84.19 182 LYS A O 1
ATOM 1495 N N . ILE A 1 183 ? -2.889 4.013 10.326 1.00 90.88 183 ILE A N 1
ATOM 1496 C CA . ILE A 1 183 ? -3.414 3.288 11.468 1.00 90.88 183 ILE A CA 1
ATOM 1497 C C . ILE A 1 183 ? -3.963 1.931 11.040 1.00 90.88 183 ILE A C 1
ATOM 1499 O O . ILE A 1 183 ? -4.462 1.753 9.924 1.00 90.88 183 ILE A O 1
ATOM 1503 N N . ALA A 1 184 ? -3.894 0.981 11.961 1.00 91.38 184 ALA A N 1
ATOM 1504 C CA . ALA A 1 184 ? -4.557 -0.307 11.856 1.00 91.38 184 ALA A CA 1
ATOM 1505 C C . ALA A 1 184 ? -5.344 -0.549 13.144 1.00 91.38 184 ALA A C 1
ATOM 1507 O O . ALA A 1 184 ? -4.841 -0.291 14.234 1.00 91.38 184 ALA A O 1
ATOM 1508 N N . VAL A 1 185 ? -6.591 -0.981 13.008 1.00 94.62 185 VAL A N 1
ATOM 1509 C CA . VAL A 1 185 ? -7.512 -1.244 14.112 1.00 94.62 185 VAL A CA 1
ATOM 1510 C C . VAL A 1 185 ? -7.744 -2.742 14.182 1.00 94.62 185 VAL A C 1
ATOM 1512 O O . VAL A 1 185 ? -8.148 -3.345 13.185 1.00 94.62 185 VAL A O 1
ATOM 1515 N N . TYR A 1 186 ? -7.512 -3.314 15.354 1.00 95.38 186 TYR A N 1
ATOM 1516 C CA . TYR A 1 186 ? -7.668 -4.729 15.646 1.00 95.38 186 TYR A CA 1
ATOM 1517 C C . TYR A 1 186 ? -8.645 -4.937 16.797 1.00 95.38 186 TYR A C 1
ATOM 1519 O O . TYR A 1 186 ? -8.803 -4.076 17.659 1.00 95.38 186 TYR A O 1
ATOM 1527 N N . ARG A 1 187 ? -9.280 -6.102 16.818 1.00 94.88 187 ARG A N 1
ATOM 1528 C CA . ARG A 1 187 ? -10.122 -6.559 17.917 1.00 94.88 187 ARG A CA 1
ATOM 1529 C C . ARG A 1 187 ? -9.427 -7.695 18.640 1.00 94.88 187 ARG A C 1
ATOM 1531 O O . ARG A 1 187 ? -8.914 -8.597 17.988 1.00 94.88 187 ARG A O 1
ATOM 1538 N N . ILE A 1 188 ? -9.446 -7.651 19.965 1.00 93.50 188 ILE A N 1
ATOM 1539 C CA . ILE A 1 188 ? -8.996 -8.768 20.790 1.00 93.50 188 ILE A CA 1
ATOM 1540 C C . ILE A 1 188 ? -9.987 -9.923 20.621 1.00 93.50 188 ILE A C 1
ATOM 1542 O O . ILE A 1 188 ? -11.187 -9.749 20.835 1.00 93.50 188 ILE A O 1
ATOM 1546 N N . THR A 1 189 ? -9.488 -11.083 20.209 1.00 91.50 189 THR A N 1
ATOM 1547 C CA . THR A 1 189 ? -10.276 -12.318 20.042 1.00 91.50 189 THR A CA 1
ATOM 1548 C C . THR A 1 189 ? -10.081 -13.287 21.202 1.00 91.50 189 THR A C 1
ATOM 1550 O O . THR A 1 189 ? -10.987 -14.058 21.504 1.00 91.50 189 THR A O 1
ATOM 1553 N N . SER A 1 190 ? -8.921 -13.237 21.862 1.00 89.38 190 SER A N 1
ATOM 1554 C CA . SER A 1 190 ? -8.597 -14.086 23.007 1.00 89.38 190 SER A CA 1
ATOM 1555 C C . SER A 1 190 ? -8.850 -13.342 24.325 1.00 89.38 190 SER A C 1
ATOM 1557 O O . SER A 1 190 ? -8.257 -12.282 24.532 1.00 89.38 190 SER A O 1
ATOM 1559 N N . PRO A 1 191 ? -9.695 -13.864 25.232 1.00 84.94 191 PRO A N 1
ATOM 1560 C CA . PRO A 1 191 ? -10.031 -13.190 26.489 1.00 84.94 191 PRO A CA 1
ATOM 1561 C C . PRO A 1 191 ? -8.824 -13.007 27.424 1.00 84.94 191 PRO A C 1
ATOM 1563 O O . PRO A 1 191 ? -8.798 -12.064 28.212 1.00 84.94 191 PRO A O 1
ATOM 1566 N N . ASP A 1 192 ? -7.801 -13.854 27.294 1.00 87.62 192 ASP A N 1
ATOM 1567 C CA . ASP A 1 192 ? -6.582 -13.788 28.109 1.00 87.62 192 ASP A CA 1
ATOM 1568 C C . ASP A 1 192 ? -5.538 -12.814 27.541 1.00 87.62 192 ASP A C 1
ATOM 1570 O O . ASP A 1 192 ? -4.507 -12.544 28.164 1.00 87.62 192 ASP A O 1
ATOM 1574 N N . PHE A 1 193 ? -5.773 -12.270 26.345 1.00 88.75 193 PHE A N 1
ATOM 1575 C CA . PHE A 1 193 ? -4.828 -11.369 25.707 1.00 88.75 193 PHE A CA 1
ATOM 1576 C C . PHE A 1 193 ? -4.896 -9.965 26.315 1.00 88.75 193 PHE A C 1
ATOM 1578 O O . PHE A 1 193 ? -5.857 -9.220 26.136 1.00 88.75 193 PHE A O 1
ATOM 1585 N N . GLN A 1 194 ? -3.816 -9.579 26.991 1.00 87.56 194 GLN A N 1
ATOM 1586 C CA . GLN A 1 194 ? -3.675 -8.282 27.650 1.00 87.56 194 GLN A CA 1
ATOM 1587 C C . GLN A 1 194 ? -2.646 -7.423 26.912 1.00 87.56 194 GLN A C 1
ATOM 1589 O O .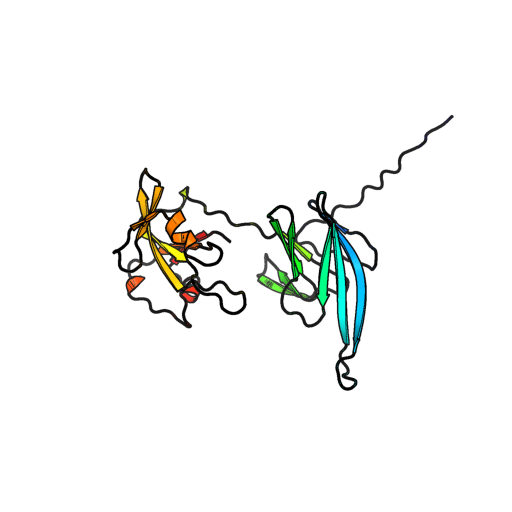 GLN A 1 194 ? -1.451 -7.521 27.189 1.00 87.56 194 GLN A O 1
ATOM 1594 N N . ILE A 1 195 ? -3.095 -6.560 25.987 1.00 86.38 195 ILE A N 1
ATOM 1595 C CA . ILE A 1 195 ? -2.200 -5.723 25.158 1.00 86.38 195 ILE A CA 1
ATOM 1596 C C . ILE A 1 195 ? -1.234 -4.865 25.992 1.00 86.38 195 ILE A C 1
ATOM 1598 O O . ILE A 1 195 ? -0.088 -4.673 25.599 1.00 86.38 195 ILE A O 1
ATOM 1602 N N . ASN A 1 196 ? -1.657 -4.417 27.176 1.00 84.81 196 ASN A N 1
ATOM 1603 C CA . ASN A 1 196 ? -0.844 -3.588 28.070 1.00 84.81 196 ASN A CA 1
ATOM 1604 C C . ASN A 1 196 ? 0.383 -4.319 28.640 1.00 84.81 196 ASN A C 1
ATOM 1606 O O . ASN A 1 196 ? 1.346 -3.671 29.038 1.00 84.81 196 ASN A O 1
ATOM 1610 N N . ASN A 1 197 ? 0.380 -5.655 28.636 1.00 88.00 197 ASN A N 1
ATOM 1611 C CA . ASN A 1 197 ? 1.504 -6.473 29.103 1.00 88.00 197 ASN A CA 1
ATOM 1612 C C . ASN A 1 197 ? 2.472 -6.838 27.967 1.00 88.00 197 ASN A C 1
ATOM 1614 O O . ASN A 1 197 ? 3.465 -7.535 28.181 1.00 88.00 197 ASN A O 1
ATOM 1618 N N . ILE A 1 198 ? 2.176 -6.409 26.740 1.00 88.12 198 ILE A N 1
ATOM 1619 C CA . ILE A 1 198 ? 2.924 -6.795 25.554 1.00 88.12 198 ILE A CA 1
ATOM 1620 C C . ILE A 1 198 ? 4.060 -5.801 25.296 1.00 88.12 198 ILE A C 1
ATOM 1622 O O . ILE A 1 198 ? 3.840 -4.617 25.054 1.00 88.12 198 ILE A O 1
ATOM 1626 N N . ALA A 1 199 ? 5.296 -6.301 25.296 1.00 87.69 199 ALA A N 1
ATOM 1627 C CA . ALA A 1 199 ? 6.480 -5.508 24.980 1.00 87.69 199 ALA A CA 1
ATOM 1628 C C . ALA A 1 199 ? 6.712 -5.387 23.465 1.00 87.69 199 ALA A C 1
ATOM 1630 O O . ALA A 1 199 ? 6.452 -6.313 22.700 1.00 87.69 199 ALA A O 1
ATOM 1631 N N . LEU A 1 200 ? 7.293 -4.270 23.026 1.00 87.75 200 LEU A N 1
ATOM 1632 C CA . LEU A 1 200 ? 7.757 -4.107 21.646 1.00 87.75 200 LEU A CA 1
ATOM 1633 C C . LEU A 1 200 ? 8.811 -5.176 21.297 1.00 87.75 200 LEU A C 1
ATOM 1635 O O . LEU A 1 200 ? 9.784 -5.350 22.031 1.00 87.75 200 LEU A O 1
ATOM 1639 N N . LYS A 1 201 ? 8.699 -5.813 20.124 1.00 85.50 201 LYS A N 1
ATOM 1640 C CA . LYS A 1 201 ? 9.779 -6.628 19.537 1.00 85.50 201 LYS A CA 1
ATOM 1641 C C . LYS A 1 201 ? 10.398 -5.864 18.380 1.00 85.50 201 LYS A C 1
ATOM 1643 O O . LYS A 1 201 ? 9.693 -5.391 17.493 1.00 85.50 201 LYS A O 1
ATOM 1648 N N . ASN A 1 202 ? 11.720 -5.699 18.390 1.00 83.88 202 ASN A N 1
ATOM 1649 C CA . ASN A 1 202 ? 12.431 -4.874 17.404 1.00 83.88 202 ASN A CA 1
ATOM 1650 C C . ASN A 1 202 ? 11.841 -3.448 17.282 1.00 83.88 202 ASN A C 1
ATOM 1652 O O . ASN A 1 202 ? 11.772 -2.876 16.192 1.00 83.88 202 ASN A O 1
ATOM 1656 N N . GLY A 1 203 ? 11.381 -2.886 18.408 1.00 84.81 203 GLY A N 1
ATOM 1657 C CA . GLY A 1 203 ? 10.812 -1.537 18.486 1.00 84.81 203 GLY A CA 1
ATOM 1658 C C . GLY A 1 203 ? 9.412 -1.372 17.882 1.00 84.81 203 GLY A C 1
ATOM 1659 O O . GLY A 1 203 ? 9.026 -0.241 17.603 1.00 84.81 203 GLY A O 1
ATOM 1660 N N . ASN A 1 204 ? 8.664 -2.456 17.639 1.00 89.56 204 ASN A N 1
ATOM 1661 C CA . ASN A 1 204 ? 7.307 -2.403 17.084 1.00 89.56 204 ASN A CA 1
ATOM 1662 C C . ASN A 1 204 ? 6.415 -3.577 17.556 1.00 89.56 204 ASN A C 1
ATOM 1664 O O . ASN A 1 204 ? 6.881 -4.517 18.199 1.00 89.56 204 ASN A O 1
ATOM 1668 N N . PHE A 1 205 ? 5.132 -3.504 17.206 1.00 90.25 205 PHE A N 1
ATOM 1669 C CA . PHE A 1 205 ? 4.066 -4.469 17.484 1.00 90.25 205 PHE A CA 1
ATOM 1670 C C . PHE A 1 205 ? 3.657 -5.294 16.255 1.00 90.25 205 PHE A C 1
ATOM 1672 O O . PHE A 1 205 ? 2.712 -6.071 16.343 1.00 90.25 205 PHE A O 1
ATOM 1679 N N . ASN A 1 206 ? 4.335 -5.162 15.108 1.00 88.19 206 ASN A N 1
ATOM 1680 C CA . ASN A 1 206 ? 3.893 -5.787 13.854 1.00 88.19 206 ASN A CA 1
ATOM 1681 C C . ASN A 1 206 ? 3.775 -7.317 13.969 1.00 88.19 206 ASN A C 1
ATOM 1683 O O . ASN A 1 206 ? 2.938 -7.914 13.304 1.00 88.19 206 ASN A O 1
ATOM 1687 N N . TYR A 1 207 ? 4.569 -7.949 14.840 1.00 85.69 207 TYR A N 1
ATOM 1688 C CA . TYR A 1 207 ? 4.501 -9.391 15.098 1.00 85.69 207 TYR A CA 1
ATOM 1689 C C . TYR A 1 207 ? 3.157 -9.857 15.692 1.00 85.69 207 TYR A C 1
ATOM 1691 O O . TYR A 1 207 ? 2.875 -11.050 15.682 1.00 85.69 207 TYR A O 1
ATOM 1699 N N . LEU A 1 208 ? 2.339 -8.946 16.231 1.00 88.69 208 LEU A N 1
ATOM 1700 C CA . LEU A 1 208 ? 1.004 -9.263 16.739 1.00 88.69 208 LEU A CA 1
ATOM 1701 C C . LEU A 1 208 ? -0.029 -9.422 15.621 1.00 88.69 208 LEU A C 1
ATOM 1703 O O . LEU A 1 208 ? -1.088 -9.999 15.851 1.00 88.69 208 LEU A O 1
ATOM 1707 N N . PHE A 1 209 ? 0.251 -8.906 14.425 1.00 86.31 209 PHE A N 1
ATOM 1708 C CA . PHE A 1 209 ? -0.732 -8.854 13.340 1.00 86.31 209 PHE A CA 1
ATOM 1709 C C . PHE A 1 209 ? -0.986 -10.209 12.685 1.00 86.31 209 PHE A C 1
ATOM 1711 O O . PHE A 1 209 ? -2.032 -10.389 12.072 1.00 86.31 209 PHE A O 1
ATOM 1718 N N . ASP A 1 210 ? -0.062 -11.149 12.870 1.00 79.81 210 ASP A N 1
ATOM 1719 C CA . ASP A 1 210 ? -0.211 -12.547 12.467 1.00 79.81 210 ASP A CA 1
ATOM 1720 C C . ASP A 1 210 ? -0.602 -13.449 13.658 1.00 79.81 210 ASP A C 1
ATOM 1722 O O . ASP A 1 210 ? -0.537 -14.672 13.555 1.00 79.81 210 ASP A O 1
ATOM 1726 N N . SER A 1 211 ? -0.971 -12.874 14.813 1.00 84.31 211 SER A N 1
ATOM 1727 C CA . SER A 1 211 ? -1.361 -13.651 15.997 1.00 84.31 211 SER A CA 1
ATOM 1728 C C . SER A 1 211 ? -2.850 -13.990 16.005 1.00 84.31 211 SER A C 1
ATOM 1730 O O . SER A 1 211 ? -3.685 -13.174 15.628 1.00 84.31 211 SER A O 1
ATOM 1732 N N . GLU A 1 212 ? -3.200 -15.162 16.537 1.00 88.31 212 GLU A N 1
ATOM 1733 C CA . GLU A 1 212 ? -4.599 -15.593 16.708 1.00 88.31 212 GLU A CA 1
ATOM 1734 C C . GLU A 1 212 ? -5.366 -14.777 17.765 1.00 88.31 212 GLU A C 1
ATOM 1736 O O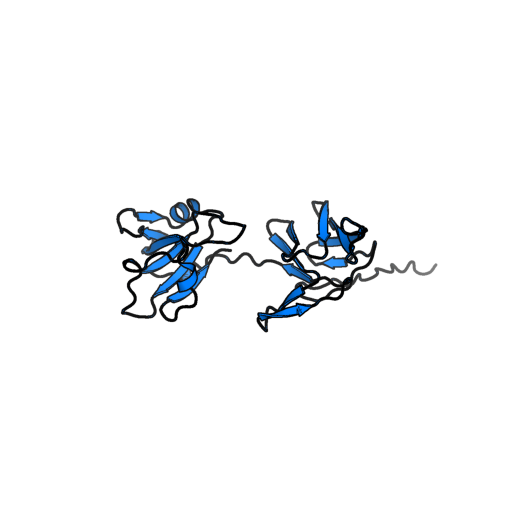 . GLU A 1 212 ? -6.586 -14.886 17.874 1.00 88.31 212 GLU A O 1
ATOM 1741 N N . ASN A 1 213 ? -4.659 -13.937 18.529 1.00 91.44 213 ASN A N 1
ATOM 1742 C CA . ASN A 1 213 ? -5.220 -13.106 19.592 1.00 91.44 213 ASN A CA 1
ATOM 1743 C C . ASN A 1 213 ? -5.848 -11.801 19.085 1.00 91.44 213 ASN A C 1
ATOM 1745 O O . ASN A 1 213 ? -6.509 -11.107 19.863 1.00 91.44 213 ASN A O 1
ATOM 1749 N N . LEU A 1 214 ? -5.610 -11.442 17.818 1.00 91.69 214 LEU A N 1
ATOM 1750 C CA . LEU A 1 214 ? -6.081 -10.201 17.216 1.00 91.69 214 LEU A CA 1
ATOM 1751 C C . LEU A 1 214 ? -6.726 -10.448 15.848 1.00 91.69 214 LEU A C 1
ATOM 1753 O O . LEU A 1 214 ? -6.145 -11.073 14.968 1.00 91.69 214 LEU A O 1
ATOM 1757 N N . GLU A 1 215 ? -7.893 -9.849 15.622 1.00 92.75 215 GLU A N 1
ATOM 1758 C CA . GLU A 1 215 ? -8.555 -9.808 14.315 1.00 92.75 215 GLU A CA 1
ATOM 1759 C C . GLU A 1 215 ? -8.456 -8.403 13.713 1.00 92.75 215 GLU A C 1
ATOM 1761 O O . GLU A 1 215 ? -8.801 -7.413 14.363 1.00 92.75 215 GLU A O 1
ATOM 1766 N N . LEU A 1 216 ? -8.040 -8.287 12.448 1.00 91.94 216 LEU A N 1
ATOM 1767 C CA . LEU A 1 216 ? -8.034 -7.004 11.744 1.00 91.94 216 LEU A CA 1
ATOM 1768 C C . LEU A 1 216 ? -9.467 -6.498 11.492 1.00 91.94 216 LEU A C 1
ATOM 1770 O O . LEU A 1 216 ? -10.214 -7.044 10.678 1.00 91.94 216 LEU A O 1
ATOM 1774 N N . VAL A 1 217 ? -9.817 -5.362 12.098 1.00 92.81 217 VAL A N 1
ATOM 1775 C CA . VAL A 1 217 ? -11.111 -4.690 11.899 1.00 92.81 217 VAL A CA 1
ATOM 1776 C C . VAL A 1 217 ? -11.068 -3.784 10.669 1.00 92.81 217 VAL A C 1
ATOM 1778 O O . VAL A 1 217 ? -11.934 -3.855 9.793 1.00 92.81 217 VAL A O 1
ATOM 1781 N N . THR A 1 218 ? -10.079 -2.889 10.600 1.00 91.12 218 THR A N 1
ATOM 1782 C CA . THR A 1 218 ? -9.894 -1.947 9.486 1.00 91.12 218 THR A CA 1
ATOM 1783 C C . THR A 1 218 ? -8.510 -1.308 9.535 1.00 91.12 218 THR A C 1
ATOM 1785 O O . THR A 1 218 ? -7.892 -1.226 10.585 1.00 91.12 218 THR A O 1
ATOM 1788 N N . GLN A 1 219 ? -8.049 -0.756 8.416 1.00 88.19 219 GLN A N 1
ATOM 1789 C CA . GLN A 1 219 ? -6.800 0.007 8.346 1.00 88.19 219 GLN A CA 1
ATOM 1790 C C . GLN A 1 219 ? -6.925 1.177 7.371 1.00 88.19 219 GLN A C 1
ATOM 1792 O O . GLN A 1 219 ? -7.865 1.208 6.570 1.00 88.19 219 GLN A O 1
ATOM 1797 N N . ASN A 1 220 ? -6.001 2.136 7.428 1.00 81.94 220 ASN A N 1
ATOM 1798 C CA . ASN A 1 220 ? -5.840 3.134 6.375 1.00 81.94 220 ASN A CA 1
ATOM 1799 C C . ASN A 1 220 ? -4.402 3.176 5.841 1.00 81.94 220 ASN A C 1
ATOM 1801 O O . ASN A 1 220 ? -3.476 3.647 6.499 1.00 81.94 220 ASN A O 1
ATOM 1805 N N . PHE A 1 221 ? -4.231 2.704 4.608 1.00 68.12 221 PHE A N 1
ATOM 1806 C CA . PHE A 1 221 ? -2.946 2.659 3.911 1.00 68.12 221 PHE A CA 1
ATOM 1807 C C . PHE A 1 221 ? -3.034 3.317 2.545 1.00 68.12 221 PHE A C 1
ATOM 1809 O O . PHE A 1 221 ? -4.117 3.228 1.918 1.00 68.12 221 PHE A O 1
#